Protein AF-0000000074221181 (afdb_homodimer)

Secondary structure (DSSP, 8-state):
-----------------------EEPPPPSEEEE-TT--EEEEEEEEE-PSP-EEEEEETTEEPPPP-TT-S-EEEEETTTEEEEEESS--GGG-EEEEEEEEETTEEEEEEEEEEE-/-----------------------EEPPPPSEEEE-TT--EEEEEEEEE-PSP-EEEEEETTEEPPPP-TT-S-EEEEETTTEEEEEESS--GGG-EEEEEEEEETTEEEEEEEEEEE-

Organism: Dermatophagoides pteronyssinus (NCBI:txid6956)

Nearest PDB structures (foldseek):
  4wvr-assembly2_B  TM=9.080E-01  e=1.417E-09  Drosophila melanogaster
  4x5l-assembly1_A  TM=8.975E-01  e=4.106E-08  Drosophila melanogaster
  6fwx-assembly2_B  TM=9.086E-01  e=1.868E-07  Homo sapiens
  8k53-assembly1_B  TM=8.024E-01  e=3.873E-07  Homo sapiens
  8a0y-assembly1_A  TM=8.383E-01  e=8.986E-07  Mus musculus

Solvent-accessible surface area (backbone atoms only — not comparable to full-atom values): 13641 Å² total; per-residue (Å²): 136,86,82,79,80,77,80,80,79,78,77,76,77,77,72,76,69,74,77,85,36,37,38,35,61,56,86,57,54,67,61,44,82,43,54,55,60,28,37,45,74,48,81,46,36,54,28,39,56,47,82,65,61,47,80,45,43,25,51,71,85,34,79,54,68,80,55,46,94,84,44,76,42,42,68,48,78,45,96,71,43,30,38,34,44,36,28,72,60,37,44,64,83,67,39,44,40,41,33,45,35,38,33,34,98,66,38,59,32,74,41,53,27,36,38,42,47,88,138,85,80,77,80,78,80,79,77,78,76,76,75,78,73,77,67,74,75,87,34,39,38,36,62,57,86,57,55,67,61,44,81,43,55,56,60,27,36,42,74,49,82,46,36,55,28,42,57,47,80,66,60,48,80,46,44,25,51,71,86,35,79,53,68,79,57,46,93,83,43,78,42,41,68,47,77,47,99,72,45,30,38,35,44,36,29,69,59,39,43,64,84,68,39,43,38,42,35,45,35,37,32,34,97,66,36,59,33,75,40,53,28,36,36,42,47,88

pLDDT: mean 89.78, std 16.09, range [36.47, 98.94]

InterPro domains:
  IPR003599 Immunoglobulin domain subtype [SM00409] (29-118)
  IPR007110 Immunoglobulin-like domain [PS50835] (23-118)
  IPR013783 Immunoglobulin-like fold [G3DSA:2.60.40.10] (17-117)
  IPR036179 Immunoglobulin-like domain superfamily [SSF48726] (22-117)

Radius of gyration: 25.76 Å; Cα contacts (8 Å, |Δi|>4): 490; chains: 2; bounding box: 42×126×68 Å

Sequence (236 aa):
MLFQKFVVILCVIFISFAAAKPPKLNKFLPQSIQDHGTKFALFCLVQDGQKPFIFEWRFNDQLLKPSSDQSDYRIDSFNDDQSQLTIAKLDPKHSGTYSCIARNDFGFDKQSTHLIVTMLFQKFVVILCVIFISFAAAKPPKLNKFLPQSIQDHGTKFALFCLVQDGQKPFIFEWRFNDQLLKPSSDQSDYRIDSF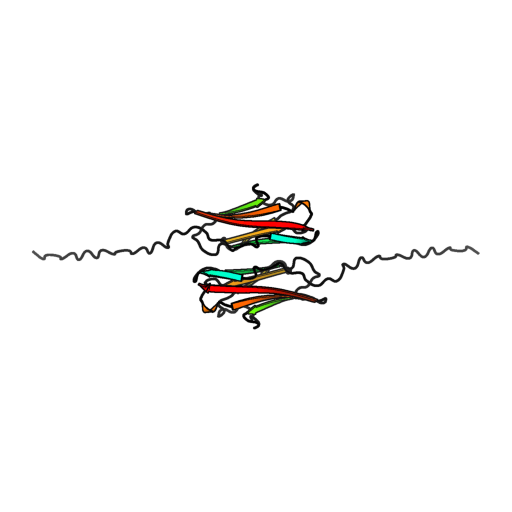NDDQSQLTIAKLDPKHSGTYSCIARNDFGFDKQSTHLIVT

Foldseek 3Di:
DDPPPPPPPPPPPPPPPPDQFWFDWDADDQEAEEEFFAKDKDKIFGPDGDDQKDKWKDWQNHTDDADDPPDQWHWDDDPNGMIMIIHHGDDQVSFGKMKMWMGDPRGIDMYIYGYGYD/DPPPPPPPPPPPPPPPPPDQFWFDWDADDQEAEEEFFAKDKDKIFGPDGDDQKDKWKDWQNHTDDADDPPDQWHWDDDPNGMIMIIHHGDDQVSFGKMKMWMGDPRGIDMYMYTYGYD

Structure (mmCIF, N/CA/C/O backbone):
data_AF-0000000074221181-model_v1
#
loop_
_entity.id
_entity.type
_entity.pdbx_description
1 polymer 'Basement membrane-specific heparan sulfate proteoglycan core protein-like'
#
loop_
_atom_site.group_PDB
_atom_site.id
_atom_site.type_symbol
_atom_site.label_atom_id
_atom_site.label_alt_id
_atom_site.label_comp_id
_atom_site.label_asym_id
_atom_site.label_entity_id
_atom_site.label_seq_id
_atom_site.pdbx_PDB_ins_code
_atom_site.Cartn_x
_atom_site.Cartn_y
_atom_site.Cartn_z
_atom_site.occupancy
_atom_site.B_iso_or_equiv
_atom_site.auth_seq_id
_atom_site.auth_comp_id
_atom_site.auth_asym_id
_atom_site.auth_atom_id
_atom_site.pdbx_PDB_model_num
ATOM 1 N N . MET A 1 1 ? 15.961 -74.312 -9.445 1 37.06 1 MET A N 1
ATOM 2 C CA . MET A 1 1 ? 16.531 -73 -9.719 1 37.06 1 MET A CA 1
ATOM 3 C C . MET A 1 1 ? 15.43 -71.938 -9.875 1 37.06 1 MET A C 1
ATOM 5 O O . MET A 1 1 ? 14.641 -72 -10.828 1 37.06 1 MET A O 1
ATOM 9 N N . LEU A 1 2 ? 14.758 -71.438 -8.734 1 44.53 2 LEU A N 1
ATOM 10 C CA . LEU A 1 2 ? 13.695 -70.438 -8.547 1 44.53 2 LEU A CA 1
ATOM 11 C C . LEU A 1 2 ? 14.125 -69.062 -9.055 1 44.53 2 LEU A C 1
ATOM 13 O O . LEU A 1 2 ? 15.117 -68.5 -8.57 1 44.53 2 LEU A O 1
ATOM 17 N N . PHE A 1 3 ? 13.828 -68.562 -10.328 1 51.72 3 PHE A N 1
ATOM 18 C CA . PHE A 1 3 ? 13.977 -67.25 -10.906 1 51.72 3 PHE A CA 1
ATOM 19 C C . PHE A 1 3 ? 13.219 -66.25 -10.078 1 51.72 3 PHE A C 1
ATOM 21 O O . PHE A 1 3 ? 11.992 -66.25 -10.016 1 51.72 3 PHE A O 1
ATOM 28 N N . GLN A 1 4 ? 13.781 -65.688 -8.977 1 51.62 4 GLN A N 1
ATOM 29 C CA . GLN A 1 4 ? 13.289 -64.5 -8.289 1 51.62 4 GLN A CA 1
ATOM 30 C C . GLN A 1 4 ? 13.141 -63.312 -9.25 1 51.62 4 GLN A C 1
ATOM 32 O O . GLN A 1 4 ? 14.125 -62.875 -9.844 1 51.62 4 GLN A O 1
ATOM 37 N N . LYS A 1 5 ? 11.984 -63.125 -9.969 1 55.66 5 LYS A N 1
ATOM 38 C CA . LYS A 1 5 ? 11.633 -61.938 -10.719 1 55.66 5 LYS A CA 1
ATOM 39 C C . LYS A 1 5 ? 11.695 -60.688 -9.836 1 55.66 5 LYS A C 1
ATOM 41 O O . LYS A 1 5 ? 10.969 -60.594 -8.852 1 55.66 5 LYS A O 1
ATOM 46 N N . PHE A 1 6 ? 12.852 -59.969 -9.688 1 60.66 6 PHE A N 1
ATOM 47 C CA . PHE A 1 6 ? 12.961 -58.656 -9.062 1 60.66 6 PHE A CA 1
ATOM 48 C C . PHE A 1 6 ? 12.133 -57.625 -9.82 1 60.66 6 PHE A C 1
ATOM 50 O O . PHE A 1 6 ? 12.391 -57.375 -11 1 60.66 6 PHE A O 1
ATOM 57 N N . VAL A 1 7 ? 10.898 -57.312 -9.531 1 55.12 7 VAL A N 1
ATOM 58 C CA . VAL A 1 7 ? 10.172 -56.156 -10.023 1 55.12 7 VAL A CA 1
ATOM 59 C C . VAL A 1 7 ? 10.828 -54.875 -9.508 1 55.12 7 VAL A C 1
ATOM 61 O O . VAL A 1 7 ? 10.844 -54.625 -8.297 1 55.12 7 VAL A O 1
ATOM 64 N N . VAL A 1 8 ? 11.852 -54.281 -10.234 1 53.44 8 VAL A N 1
ATOM 65 C CA . VAL A 1 8 ? 12.367 -52.938 -9.93 1 53.44 8 VAL A CA 1
ATOM 66 C C . VAL A 1 8 ? 11.25 -51.906 -10.062 1 53.44 8 VAL A C 1
ATOM 68 O O . VAL A 1 8 ? 10.711 -51.688 -11.148 1 53.44 8 VAL A O 1
ATOM 71 N N . ILE A 1 9 ? 10.539 -51.625 -8.984 1 55.75 9 ILE A N 1
ATOM 72 C CA . ILE A 1 9 ? 9.656 -50.469 -8.914 1 55.75 9 ILE A CA 1
ATOM 73 C C . ILE A 1 9 ? 10.477 -49.188 -9.055 1 55.75 9 ILE A C 1
ATOM 75 O O . ILE A 1 9 ? 11.273 -48.844 -8.18 1 55.75 9 ILE A O 1
ATOM 79 N N . LEU A 1 10 ? 10.719 -48.656 -10.352 1 55.25 10 LEU A N 1
ATOM 80 C CA . LEU A 1 10 ? 11.242 -47.312 -10.57 1 55.25 10 LEU A CA 1
ATOM 81 C C . LEU A 1 10 ? 10.305 -46.25 -9.961 1 55.25 10 LEU A C 1
ATOM 83 O O . LEU A 1 10 ? 9.188 -46.062 -10.438 1 55.25 10 LEU A O 1
ATOM 87 N N . CYS A 1 11 ? 10.414 -45.938 -8.695 1 56.22 11 CYS A N 1
ATOM 88 C CA . CYS A 1 11 ? 9.734 -44.781 -8.094 1 56.22 11 CYS A CA 1
ATOM 89 C C . CYS A 1 11 ? 10.086 -43.5 -8.828 1 56.22 11 CYS A C 1
ATOM 91 O O . CYS A 1 11 ? 11.188 -42.969 -8.688 1 56.22 11 CYS A O 1
ATOM 93 N N . VAL A 1 12 ? 9.453 -43.281 -9.961 1 58.09 12 VAL A N 1
ATOM 94 C CA . VAL A 1 12 ? 9.562 -41.938 -10.57 1 58.09 12 VAL A CA 1
ATOM 95 C C . VAL A 1 12 ? 9.094 -40.875 -9.578 1 58.09 12 VAL A C 1
ATOM 97 O O . VAL A 1 12 ? 7.898 -40.781 -9.305 1 58.09 12 VAL A O 1
ATOM 100 N N . ILE A 1 13 ? 9.969 -40.5 -8.594 1 55.56 13 ILE A N 1
ATOM 101 C CA . ILE A 1 13 ? 9.695 -39.281 -7.824 1 55.56 13 ILE A CA 1
ATOM 102 C C . ILE A 1 13 ? 9.438 -38.125 -8.773 1 55.56 13 ILE A C 1
ATOM 104 O O . ILE A 1 13 ? 10.359 -37.625 -9.43 1 55.56 13 ILE A O 1
ATOM 108 N N . PHE A 1 14 ? 8.242 -37.938 -9.367 1 54.75 14 PHE A N 1
ATOM 109 C CA . PHE A 1 14 ? 7.887 -36.688 -10.023 1 54.75 14 PHE A CA 1
ATOM 110 C C . PHE A 1 14 ? 8.016 -35.5 -9.062 1 54.75 14 PHE A C 1
ATOM 112 O O . PHE A 1 14 ? 7.148 -35.312 -8.203 1 54.75 14 PHE A O 1
ATOM 119 N N . ILE A 1 15 ? 9.266 -35.062 -8.68 1 54.59 15 ILE A N 1
ATOM 120 C CA . ILE A 1 15 ? 9.445 -33.812 -7.941 1 54.59 15 ILE A CA 1
ATOM 121 C C . ILE A 1 15 ? 8.797 -32.656 -8.711 1 54.59 15 ILE A C 1
ATOM 123 O O . ILE A 1 15 ? 9.164 -32.406 -9.852 1 54.59 15 ILE A O 1
ATOM 127 N N . SER A 1 16 ? 7.527 -32.406 -8.602 1 54.44 16 SER A N 1
ATOM 128 C CA . SER A 1 16 ? 6.957 -31.172 -9.148 1 54.44 16 SER A CA 1
ATOM 129 C C . SER A 1 16 ? 7.773 -29.938 -8.742 1 54.44 16 SER A C 1
ATOM 131 O O . SER A 1 16 ? 7.918 -29.656 -7.547 1 54.44 16 SER A O 1
ATOM 133 N N . PHE A 1 17 ? 8.875 -29.703 -9.414 1 56.34 17 PHE A N 1
ATOM 134 C CA . PHE A 1 17 ? 9.641 -28.484 -9.18 1 56.34 17 PHE A CA 1
ATOM 135 C C . PHE A 1 17 ? 8.75 -27.25 -9.289 1 56.34 17 PHE A C 1
ATOM 137 O O . PHE A 1 17 ? 8.016 -27.094 -10.273 1 56.34 17 PHE A O 1
ATOM 144 N N . ALA A 1 18 ? 8.156 -26.812 -8.125 1 60.41 18 ALA A N 1
ATOM 145 C CA . ALA A 1 18 ? 7.551 -25.484 -8.258 1 60.41 18 ALA A CA 1
ATOM 146 C C . ALA A 1 18 ? 8.391 -24.594 -9.156 1 60.41 18 ALA A C 1
ATOM 148 O O . ALA A 1 18 ? 9.617 -24.672 -9.156 1 60.41 18 ALA A O 1
ATOM 149 N N . ALA A 1 19 ? 7.824 -24.141 -10.211 1 69.69 19 ALA A N 1
ATOM 150 C CA . ALA A 1 19 ? 8.484 -23.328 -11.227 1 69.69 19 ALA A CA 1
ATOM 151 C C . ALA A 1 19 ? 9.195 -22.125 -10.602 1 69.69 19 ALA A C 1
ATOM 153 O O . ALA A 1 19 ? 8.625 -21.422 -9.773 1 69.69 19 ALA A O 1
ATOM 154 N N . ALA A 1 20 ? 10.547 -22.141 -10.625 1 87 20 ALA A N 1
ATOM 155 C CA . ALA A 1 20 ? 11.438 -21.016 -10.32 1 87 20 ALA A CA 1
ATOM 156 C C . ALA A 1 20 ? 10.969 -19.75 -11.016 1 87 20 ALA A C 1
ATOM 158 O O . ALA A 1 20 ? 10.969 -19.656 -12.242 1 87 20 ALA A O 1
ATOM 159 N N . LYS A 1 21 ? 10.359 -18.844 -10.305 1 95.31 21 LYS A N 1
ATOM 160 C CA . LYS A 1 21 ? 9.805 -17.641 -10.906 1 95.31 21 LYS A CA 1
ATOM 161 C C . LYS A 1 21 ? 10.383 -16.391 -10.258 1 95.31 21 LYS A C 1
ATOM 163 O O . LYS A 1 21 ? 10.508 -16.312 -9.031 1 95.31 21 LYS A O 1
ATOM 168 N N . PRO A 1 22 ? 10.812 -15.391 -11.039 1 98.19 22 PRO A N 1
ATOM 169 C CA . PRO A 1 22 ? 11.211 -14.094 -10.492 1 98.19 22 PRO A CA 1
ATOM 170 C C . PRO A 1 22 ? 10.062 -13.359 -9.812 1 98.19 22 PRO A C 1
ATOM 172 O O . PRO A 1 22 ? 8.891 -13.711 -10.016 1 98.19 22 PRO A O 1
ATOM 175 N N . PRO A 1 23 ? 10.398 -12.445 -8.969 1 98.56 23 PRO A N 1
ATOM 176 C CA . PRO A 1 23 ? 9.32 -11.688 -8.32 1 98.56 23 PRO A CA 1
ATOM 177 C C . PRO A 1 23 ? 8.531 -10.836 -9.312 1 98.56 23 PRO A C 1
ATOM 179 O O . PRO A 1 23 ? 9.094 -10.328 -10.289 1 98.56 23 PRO A O 1
ATOM 182 N N . LYS A 1 24 ? 7.254 -10.703 -9 1 98.5 24 LYS A N 1
ATOM 183 C CA . LYS A 1 24 ? 6.355 -9.734 -9.617 1 98.5 24 LYS A CA 1
ATOM 184 C C . LYS A 1 24 ? 5.766 -8.789 -8.578 1 98.5 24 LYS A C 1
ATOM 186 O O . LYS A 1 24 ? 5.051 -9.227 -7.672 1 98.5 24 LYS A O 1
ATOM 191 N N . LEU A 1 25 ? 6.059 -7.504 -8.789 1 98.75 25 LEU A N 1
ATOM 192 C CA . LEU A 1 25 ? 5.645 -6.52 -7.797 1 98.75 25 LEU A CA 1
ATOM 193 C C . LEU A 1 25 ? 4.293 -5.918 -8.156 1 98.75 25 LEU A C 1
ATOM 195 O O . LEU A 1 25 ? 3.908 -5.902 -9.328 1 98.75 25 LEU A O 1
ATOM 199 N N . ASN A 1 26 ? 3.611 -5.496 -7.078 1 98.5 26 ASN A N 1
ATOM 200 C CA . ASN A 1 26 ? 2.43 -4.676 -7.32 1 98.5 26 ASN A CA 1
ATOM 201 C C . ASN A 1 26 ? 2.783 -3.389 -8.062 1 98.5 26 ASN A C 1
ATOM 203 O O . ASN A 1 26 ? 3.896 -2.877 -7.926 1 98.5 26 ASN A O 1
ATOM 207 N N . LYS A 1 27 ? 1.807 -2.805 -8.758 1 97.88 27 LYS A N 1
ATOM 208 C CA . LYS A 1 27 ? 2.031 -1.593 -9.539 1 97.88 27 LYS A CA 1
ATOM 209 C C . LYS A 1 27 ? 1.922 -0.347 -8.664 1 97.88 27 LYS A C 1
ATOM 211 O O . LYS A 1 27 ? 1.038 -0.258 -7.809 1 97.88 27 LYS A O 1
ATOM 216 N N . PHE A 1 28 ? 2.793 0.612 -8.914 1 98.38 28 PHE A N 1
ATOM 217 C CA . PHE A 1 28 ? 2.74 1.927 -8.289 1 98.38 28 PHE A CA 1
ATOM 218 C C . PHE A 1 28 ? 1.989 2.918 -9.164 1 98.38 28 PHE A C 1
ATOM 220 O O . PHE A 1 28 ? 1.898 2.73 -10.383 1 98.38 28 PHE A O 1
ATOM 227 N N . LEU A 1 29 ? 1.433 3.92 -8.461 1 98.19 29 LEU A N 1
ATOM 228 C CA . LEU A 1 29 ? 1.054 5.094 -9.242 1 98.19 29 LEU A CA 1
ATOM 229 C C . LEU A 1 29 ? 2.271 5.711 -9.922 1 98.19 29 LEU A C 1
ATOM 231 O O . LEU A 1 29 ? 3.332 5.844 -9.305 1 98.19 29 LEU A O 1
ATOM 235 N N . PRO A 1 30 ? 2.102 6.039 -11.188 1 97.56 30 PRO A N 1
ATOM 236 C CA . PRO A 1 30 ? 3.258 6.633 -11.867 1 97.56 30 PRO A CA 1
ATOM 237 C C . PRO A 1 30 ? 3.721 7.93 -11.211 1 97.56 30 PRO A C 1
ATOM 239 O O . PRO A 1 30 ? 4.918 8.234 -11.211 1 97.56 30 PRO A O 1
ATOM 242 N N . GLN A 1 31 ? 2.729 8.688 -10.648 1 98.25 31 GLN A N 1
ATOM 243 C CA . GLN A 1 31 ? 3.018 9.961 -9.992 1 98.25 31 GLN A CA 1
ATOM 244 C C . GLN A 1 31 ? 2.096 10.18 -8.797 1 98.25 31 GLN A C 1
ATOM 246 O O . GLN A 1 31 ? 0.942 9.742 -8.805 1 98.25 31 GLN A O 1
ATOM 251 N N . SER A 1 32 ? 2.697 10.828 -7.859 1 97.62 32 SER A N 1
ATOM 252 C CA . SER A 1 32 ? 1.928 11.195 -6.676 1 97.62 32 SER A CA 1
ATOM 253 C C . SER A 1 32 ? 2.156 12.656 -6.305 1 97.62 32 SER A C 1
ATOM 255 O O . SER A 1 32 ? 3.299 13.094 -6.152 1 97.62 32 SER A O 1
ATOM 257 N N . ILE A 1 33 ? 1.077 13.43 -6.215 1 98.06 33 ILE A N 1
ATOM 258 C CA . ILE A 1 33 ? 1.136 14.812 -5.754 1 98.06 33 ILE A CA 1
ATOM 259 C C . ILE A 1 33 ? 0.595 14.906 -4.328 1 98.06 33 ILE A C 1
ATOM 261 O O . ILE A 1 33 ? -0.569 14.586 -4.078 1 98.06 33 ILE A O 1
ATOM 265 N N . GLN A 1 34 ? 1.437 15.344 -3.408 1 98.12 34 GLN A N 1
ATOM 266 C CA . GLN A 1 34 ? 1.09 15.344 -1.991 1 98.12 34 GLN A CA 1
ATOM 267 C C . GLN A 1 34 ? 1.381 16.703 -1.355 1 98.12 34 GLN A C 1
ATOM 269 O O . GLN A 1 34 ? 2.289 17.422 -1.789 1 98.12 34 GLN A O 1
ATOM 274 N N . ASP A 1 35 ? 0.65 17.016 -0.31 1 97.62 35 ASP A N 1
ATOM 275 C CA . ASP A 1 35 ? 0.83 18.297 0.384 1 97.62 35 ASP A CA 1
ATOM 276 C C . ASP A 1 35 ? 1.968 18.203 1.398 1 97.62 35 ASP A C 1
ATOM 278 O O . ASP A 1 35 ? 2.131 17.188 2.074 1 97.62 35 ASP A O 1
ATOM 282 N N . HIS A 1 36 ? 2.633 19.359 1.51 1 97.88 36 HIS A N 1
ATOM 283 C CA . HIS A 1 36 ? 3.605 19.484 2.588 1 97.88 36 HIS A CA 1
ATOM 284 C C . HIS A 1 36 ? 2.986 19.141 3.938 1 97.88 36 HIS A C 1
ATOM 286 O O . HIS A 1 36 ? 1.844 19.516 4.215 1 97.88 36 HIS A O 1
ATOM 292 N N . GLY A 1 37 ? 3.682 18.391 4.715 1 97.19 37 GLY A N 1
ATOM 293 C CA . GLY A 1 37 ? 3.252 18.141 6.078 1 97.19 37 GLY A CA 1
ATOM 294 C C . GLY A 1 37 ? 2.432 16.875 6.219 1 97.19 37 GLY A C 1
ATOM 295 O O . GLY A 1 37 ? 2.158 16.422 7.336 1 97.19 37 GLY A O 1
ATOM 296 N N . THR A 1 38 ? 2.057 16.266 5.082 1 97.38 38 THR A N 1
ATOM 297 C CA . THR A 1 38 ? 1.241 15.062 5.145 1 97.38 38 THR A CA 1
ATOM 298 C C . THR A 1 38 ? 2.121 13.82 5.238 1 97.38 38 THR A C 1
ATOM 300 O O . THR A 1 38 ? 3.312 13.875 4.926 1 97.38 38 THR A O 1
ATOM 303 N N . LYS A 1 39 ? 1.545 12.75 5.762 1 97.88 39 LYS A N 1
ATOM 304 C CA . LYS A 1 39 ? 2.219 11.453 5.805 1 97.88 39 LYS A CA 1
ATOM 305 C C . LYS A 1 39 ? 2.232 10.797 4.43 1 97.88 39 LYS A C 1
ATOM 307 O O . LYS A 1 39 ? 1.259 10.891 3.68 1 97.88 39 LYS A O 1
ATOM 312 N N . PHE A 1 40 ? 3.336 10.164 4.16 1 98.38 40 PHE A N 1
ATOM 313 C CA . PHE A 1 40 ? 3.479 9.445 2.896 1 98.38 40 PHE A CA 1
ATOM 314 C C . PHE A 1 40 ? 4.016 8.039 3.133 1 98.38 40 PHE A C 1
ATOM 316 O O . PHE A 1 40 ? 4.914 7.836 3.953 1 98.38 40 PHE A O 1
ATOM 323 N N . ALA A 1 41 ? 3.367 7.059 2.48 1 98.19 41 ALA A N 1
ATOM 324 C CA . ALA A 1 41 ? 3.877 5.691 2.531 1 98.19 41 ALA A CA 1
ATOM 325 C C . ALA A 1 41 ? 3.766 5.012 1.17 1 98.19 41 ALA A C 1
ATOM 327 O O . ALA A 1 41 ? 2.789 5.219 0.445 1 98.19 41 ALA A O 1
ATOM 328 N N . LEU A 1 42 ? 4.742 4.25 0.814 1 98.31 42 LEU A N 1
ATOM 329 C CA . LEU A 1 42 ? 4.781 3.416 -0.383 1 98.31 42 LEU A CA 1
ATOM 330 C C . LEU A 1 42 ? 4.871 1.938 -0.015 1 98.31 42 LEU A C 1
ATOM 332 O O . LEU A 1 42 ? 5.762 1.536 0.737 1 98.31 42 LEU A O 1
ATOM 336 N N . PHE A 1 43 ? 3.936 1.155 -0.551 1 98.12 43 PHE A N 1
ATOM 337 C CA . PHE A 1 43 ? 3.811 -0.254 -0.201 1 98.12 43 PHE A CA 1
ATOM 338 C C . PHE A 1 43 ? 4.277 -1.141 -1.35 1 98.12 43 PHE A C 1
ATOM 340 O O . PHE A 1 43 ? 3.756 -1.047 -2.463 1 98.12 43 PHE A O 1
ATOM 347 N N . CYS A 1 44 ? 5.219 -1.91 -1.069 1 98.81 44 CYS A N 1
ATOM 348 C CA . CYS A 1 44 ? 5.793 -2.812 -2.061 1 98.81 44 CYS A CA 1
ATOM 349 C C . CYS A 1 44 ? 5.508 -4.266 -1.702 1 98.81 44 CYS A C 1
ATOM 351 O O . CYS A 1 44 ? 5.949 -4.754 -0.66 1 98.81 44 CYS A O 1
ATOM 353 N N . LEU A 1 45 ? 4.754 -4.961 -2.551 1 98.75 45 LEU A N 1
ATOM 354 C CA . LEU A 1 45 ? 4.316 -6.336 -2.34 1 98.75 45 LEU A CA 1
ATOM 355 C C . LEU A 1 45 ? 4.75 -7.227 -3.498 1 98.75 45 LEU A C 1
ATOM 357 O O . LEU A 1 45 ? 4.559 -6.875 -4.664 1 98.75 45 LEU A O 1
ATOM 361 N N . VAL A 1 46 ? 5.34 -8.328 -3.146 1 98.69 46 VAL A N 1
ATOM 362 C CA . VAL A 1 46 ? 5.543 -9.352 -4.168 1 98.69 46 VAL A CA 1
ATOM 363 C C . VAL A 1 46 ? 4.254 -10.141 -4.375 1 98.69 46 VAL A C 1
ATOM 365 O O . VAL A 1 46 ? 3.816 -10.875 -3.488 1 98.69 46 VAL A O 1
ATOM 368 N N . GLN A 1 47 ? 3.664 -10.023 -5.555 1 98.31 47 GLN A N 1
ATOM 369 C CA . GLN A 1 47 ? 2.383 -10.648 -5.863 1 98.31 47 GLN A CA 1
ATOM 370 C C . GLN A 1 47 ? 2.57 -12.094 -6.312 1 98.31 47 GLN A C 1
ATOM 372 O O . GLN A 1 47 ? 1.674 -12.93 -6.145 1 98.31 47 GLN A O 1
ATOM 377 N N . ASP A 1 48 ? 3.688 -12.336 -6.953 1 97.25 48 ASP A N 1
ATOM 378 C CA . ASP A 1 48 ? 4.059 -13.664 -7.449 1 97.25 48 ASP A CA 1
ATOM 379 C C . ASP A 1 48 ? 5.574 -13.828 -7.48 1 97.25 48 ASP A C 1
ATOM 381 O O . ASP A 1 48 ? 6.312 -12.852 -7.629 1 97.25 48 ASP A O 1
ATOM 385 N N . GLY A 1 49 ? 6.039 -15.078 -7.215 1 97.06 49 GLY A N 1
ATOM 386 C CA . GLY A 1 49 ? 7.465 -15.367 -7.242 1 97.06 49 GLY A CA 1
ATOM 387 C C . GLY A 1 49 ? 7.895 -16.344 -6.164 1 97.06 49 GLY A C 1
ATOM 388 O O . GLY A 1 49 ? 7.137 -16.625 -5.23 1 97.06 49 GLY A O 1
ATOM 389 N N . GLN A 1 50 ? 9.133 -16.797 -6.301 1 96.44 50 GLN A N 1
ATOM 390 C CA . GLN A 1 50 ? 9.641 -17.797 -5.363 1 96.44 50 GLN A CA 1
ATOM 391 C C . GLN A 1 50 ? 10.469 -17.156 -4.262 1 96.44 50 GLN A C 1
ATOM 393 O O . GLN A 1 50 ? 11.367 -16.359 -4.543 1 96.44 50 GLN A O 1
ATOM 398 N N . LYS A 1 51 ? 10.242 -17.516 -3.119 1 95 51 LYS A N 1
ATOM 399 C CA . LYS A 1 51 ? 11.023 -17.031 -1.983 1 95 51 LYS A CA 1
ATOM 400 C C . LYS A 1 51 ? 12.414 -17.656 -1.969 1 95 51 LYS A C 1
ATOM 402 O O . LYS A 1 51 ? 12.617 -18.75 -2.521 1 95 51 LYS A O 1
ATOM 407 N N . PRO A 1 52 ? 13.328 -16.953 -1.37 1 97.44 52 PRO A N 1
ATOM 408 C CA . PRO A 1 52 ? 13.273 -15.711 -0.588 1 97.44 52 PRO A CA 1
ATOM 409 C C . PRO A 1 52 ? 13.406 -14.461 -1.454 1 97.44 52 PRO A C 1
ATOM 411 O O . PRO A 1 52 ? 13.93 -14.531 -2.568 1 97.44 52 PRO A O 1
ATOM 414 N N . PHE A 1 53 ? 12.875 -13.312 -0.894 1 98.38 53 PHE A N 1
ATOM 415 C CA . PHE A 1 53 ? 12.977 -1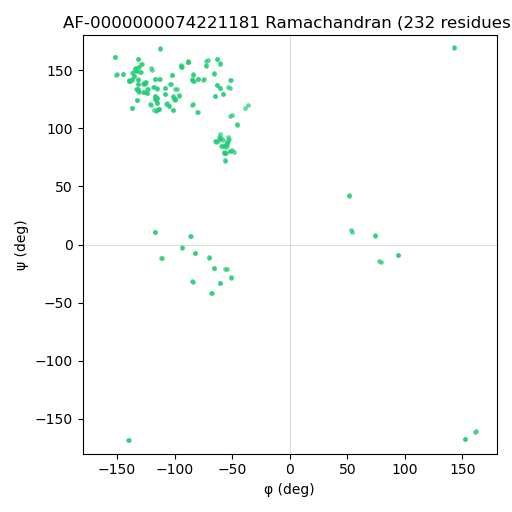2.023 -1.571 1 98.38 53 PHE A CA 1
ATOM 416 C C . PHE A 1 53 ? 13.891 -11.078 -0.803 1 98.38 53 PHE A C 1
ATOM 418 O O . PHE A 1 53 ? 13.891 -11.07 0.43 1 98.38 53 PHE A O 1
ATOM 425 N N . ILE A 1 54 ? 14.641 -10.305 -1.516 1 97.88 54 ILE A N 1
ATOM 426 C CA . ILE A 1 54 ? 15.422 -9.211 -0.959 1 97.88 54 ILE A CA 1
ATOM 427 C C . ILE A 1 54 ? 14.914 -7.875 -1.502 1 97.88 54 ILE A C 1
ATOM 429 O O . ILE A 1 54 ? 14.844 -7.68 -2.717 1 97.88 54 ILE A O 1
ATOM 433 N N . PHE A 1 55 ? 14.609 -6.996 -0.601 1 98.44 55 PHE A N 1
ATOM 434 C CA . PHE A 1 55 ? 14.055 -5.703 -1 1 98.44 55 PHE A CA 1
ATOM 435 C C . PHE A 1 55 ? 15.125 -4.617 -0.931 1 98.44 55 PHE A C 1
ATOM 437 O O . PHE A 1 55 ? 15.969 -4.625 -0.032 1 98.44 55 PHE A O 1
ATOM 444 N N . GLU A 1 56 ? 14.945 -3.709 -1.902 1 97.69 56 GLU A N 1
ATOM 445 C CA . GLU A 1 56 ? 15.734 -2.484 -1.931 1 97.69 56 GLU A CA 1
ATOM 446 C C . GLU A 1 56 ? 14.867 -1.272 -2.258 1 97.69 56 GLU A C 1
ATOM 448 O O . GLU A 1 56 ? 13.992 -1.345 -3.121 1 97.69 56 GLU A O 1
ATOM 453 N N . TRP A 1 57 ? 15.211 -0.179 -1.57 1 98.44 57 TRP A N 1
ATOM 454 C CA . TRP A 1 57 ? 14.562 1.089 -1.89 1 98.44 57 TRP A CA 1
ATOM 455 C C . TRP A 1 57 ? 15.578 2.104 -2.408 1 98.44 57 TRP A C 1
ATOM 457 O O . TRP A 1 57 ? 16.703 2.189 -1.894 1 98.44 57 TRP A O 1
ATOM 467 N N . ARG A 1 58 ? 15.125 2.865 -3.379 1 98.44 58 ARG A N 1
ATOM 468 C CA . ARG A 1 58 ? 15.984 3.9 -3.941 1 98.44 58 ARG A CA 1
ATOM 469 C C . ARG A 1 58 ? 15.242 5.23 -4.043 1 98.44 58 ARG A C 1
ATOM 471 O O . ARG A 1 58 ? 14.047 5.262 -4.312 1 98.44 58 ARG A O 1
ATOM 478 N N . PHE A 1 59 ? 16 6.27 -3.764 1 98.44 59 PHE A N 1
ATOM 479 C CA . PHE A 1 59 ? 15.57 7.648 -3.977 1 98.44 59 PHE A CA 1
ATOM 480 C C . PHE A 1 59 ? 16.469 8.344 -4.996 1 98.44 59 PHE A C 1
ATOM 482 O O . PHE A 1 59 ? 17.656 8.531 -4.758 1 98.44 59 PHE A O 1
ATOM 489 N N . ASN A 1 60 ? 15.789 8.711 -6.184 1 98.31 60 ASN A N 1
ATOM 490 C CA . ASN A 1 60 ? 16.547 9.281 -7.285 1 98.31 60 ASN A CA 1
ATOM 491 C C . ASN A 1 60 ? 17.75 8.414 -7.645 1 98.31 60 ASN A C 1
ATOM 493 O O . ASN A 1 60 ? 18.875 8.914 -7.754 1 98.31 60 ASN A O 1
ATOM 497 N N . ASP A 1 61 ? 17.484 7.121 -7.652 1 98 61 ASP A N 1
ATOM 498 C CA . ASP A 1 61 ? 18.422 6.102 -8.125 1 98 61 ASP A CA 1
ATOM 499 C C . ASP A 1 61 ? 19.547 5.875 -7.125 1 98 61 ASP A C 1
ATOM 501 O O . ASP A 1 61 ? 20.516 5.164 -7.414 1 98 61 ASP A O 1
ATOM 505 N N . GLN A 1 62 ? 19.406 6.473 -6.008 1 97.31 62 GLN A N 1
ATOM 506 C CA . GLN A 1 62 ? 20.359 6.215 -4.93 1 97.31 62 GLN A CA 1
ATOM 507 C C . GLN A 1 62 ? 19.766 5.293 -3.875 1 97.31 62 GLN A C 1
ATOM 509 O O . GLN A 1 62 ? 18.625 5.488 -3.451 1 97.31 62 GLN A O 1
ATOM 514 N N . LEU A 1 63 ? 20.562 4.363 -3.408 1 97.31 63 LEU A N 1
ATOM 515 C CA . LEU A 1 63 ? 20.109 3.385 -2.422 1 97.31 63 LEU A CA 1
ATOM 516 C C . LEU A 1 63 ? 19.766 4.062 -1.101 1 97.31 63 LEU A C 1
ATOM 518 O O . LEU A 1 63 ? 20.531 4.895 -0.608 1 97.31 63 LEU A O 1
ATOM 522 N N . LEU A 1 64 ? 18.547 3.74 -0.672 1 96.5 64 LEU A N 1
ATOM 523 C CA . LEU A 1 64 ? 18.203 4.164 0.681 1 96.5 64 LEU A CA 1
ATOM 524 C C . LEU A 1 64 ? 18.719 3.16 1.71 1 96.5 64 LEU A C 1
ATOM 526 O O . LEU A 1 64 ? 18.359 1.979 1.654 1 96.5 64 LEU A O 1
ATOM 530 N N . LYS A 1 65 ? 19.484 3.555 2.545 1 90.44 65 LYS A N 1
ATOM 531 C CA . LYS A 1 65 ? 20.016 2.695 3.602 1 90.44 65 LYS A CA 1
ATOM 532 C C . LYS A 1 65 ? 18.953 2.385 4.645 1 90.44 65 LYS A C 1
ATOM 534 O O . LYS A 1 65 ? 17.938 3.084 4.727 1 90.44 65 LYS A O 1
ATOM 539 N N . PRO A 1 66 ? 19.172 1.329 5.34 1 85.06 66 PRO A N 1
ATOM 540 C CA . PRO A 1 66 ? 18.234 1.076 6.43 1 85.06 66 PRO A CA 1
ATOM 541 C C . PRO A 1 66 ? 18.047 2.287 7.34 1 85.06 66 PRO A C 1
ATOM 543 O O . PRO A 1 66 ? 19 3.033 7.586 1 85.06 66 PRO A O 1
ATOM 546 N N . SER A 1 67 ? 16.875 2.432 7.727 1 82.5 67 SER A N 1
ATOM 547 C CA . SER A 1 67 ? 16.531 3.623 8.492 1 82.5 67 SER A CA 1
ATOM 548 C C . SER A 1 67 ? 17.375 3.738 9.758 1 82.5 67 SER A C 1
ATOM 550 O O . SER A 1 67 ? 17.688 2.729 10.391 1 82.5 67 SER A O 1
ATOM 552 N N . SER A 1 68 ? 17.906 4.891 9.875 1 80.06 68 SER A N 1
ATOM 553 C CA . SER A 1 68 ? 18.547 5.266 11.133 1 80.06 68 SER A CA 1
ATOM 554 C C . SER A 1 68 ? 17.781 6.379 11.836 1 80.06 68 SER A C 1
ATOM 556 O O . SER A 1 68 ? 16.797 6.883 11.305 1 80.06 68 SER A O 1
ATOM 558 N N . ASP A 1 69 ? 18.109 6.629 12.977 1 78.81 69 ASP A N 1
ATOM 559 C CA . ASP A 1 69 ? 17.438 7.684 13.734 1 78.81 69 ASP A CA 1
ATOM 560 C C . ASP A 1 69 ? 17.516 9.016 13 1 78.81 69 ASP A C 1
ATOM 562 O O . ASP A 1 69 ? 16.656 9.891 13.195 1 78.81 69 ASP A O 1
ATOM 566 N N . GLN A 1 70 ? 18.422 9.07 12.172 1 77.38 70 GLN A N 1
ATOM 567 C CA . GLN A 1 70 ? 18.641 10.344 11.492 1 77.38 70 GLN A CA 1
ATOM 568 C C . GLN A 1 70 ? 17.875 10.406 10.172 1 77.38 70 GLN A C 1
ATOM 570 O O . GLN A 1 70 ? 17.766 11.469 9.555 1 77.38 70 GLN A O 1
ATOM 575 N N . SER A 1 71 ? 17.266 9.328 9.922 1 87.19 71 SER A N 1
ATOM 576 C CA . SER A 1 71 ? 16.578 9.281 8.625 1 87.19 71 SER A CA 1
ATOM 577 C C . SER A 1 71 ? 15.195 9.906 8.711 1 87.19 71 SER A C 1
ATOM 579 O O . SER A 1 71 ? 14.523 9.812 9.742 1 87.19 71 SER A O 1
ATOM 581 N N . ASP A 1 72 ? 14.844 10.602 7.695 1 92.44 72 ASP A N 1
ATOM 582 C CA . ASP A 1 72 ? 13.5 11.156 7.625 1 92.44 72 ASP A CA 1
ATOM 583 C C . ASP A 1 72 ? 12.516 10.148 7.039 1 92.44 72 ASP A C 1
ATOM 585 O O . ASP A 1 72 ? 11.375 10.5 6.715 1 92.44 72 ASP A O 1
ATOM 589 N N . TYR A 1 73 ? 12.984 8.992 6.852 1 96.88 73 TYR A N 1
ATOM 590 C CA . TYR A 1 73 ? 12.141 7.898 6.375 1 96.88 73 TYR A CA 1
ATOM 591 C C . TYR A 1 73 ? 12.336 6.652 7.23 1 96.88 73 TYR A C 1
ATOM 593 O O . TYR A 1 73 ? 13.289 6.559 8 1 96.88 73 TYR A O 1
ATOM 601 N N . ARG A 1 74 ? 11.359 5.773 7.164 1 96 74 ARG A N 1
ATOM 602 C CA . ARG A 1 74 ? 11.414 4.457 7.789 1 96 74 ARG A CA 1
ATOM 603 C C . ARG A 1 74 ? 11.102 3.355 6.781 1 96 74 ARG A C 1
ATOM 605 O O . ARG A 1 74 ? 10.195 3.502 5.957 1 96 74 ARG A O 1
ATOM 612 N N . ILE A 1 75 ? 11.844 2.289 6.863 1 96.88 75 ILE A N 1
ATOM 613 C CA . ILE A 1 75 ? 11.594 1.113 6.035 1 96.88 75 ILE A CA 1
ATOM 614 C C . ILE A 1 75 ? 11.219 -0.07 6.926 1 96.88 75 ILE A C 1
ATOM 616 O O . ILE A 1 75 ? 11.961 -0.423 7.844 1 96.88 75 ILE A O 1
ATOM 620 N N . ASP A 1 76 ? 10.078 -0.643 6.633 1 95 76 ASP A N 1
ATOM 621 C CA . ASP A 1 76 ? 9.594 -1.811 7.363 1 95 76 ASP A CA 1
ATOM 622 C C . ASP A 1 76 ? 9.391 -2.998 6.426 1 95 76 ASP A C 1
ATOM 624 O O . ASP A 1 76 ? 9.148 -2.816 5.23 1 95 76 ASP A O 1
ATOM 628 N N . SER A 1 77 ? 9.539 -4.207 7 1 94.12 77 SER A N 1
ATOM 629 C CA . SER A 1 77 ? 9.242 -5.441 6.281 1 94.12 77 SER A CA 1
ATOM 630 C C . SER A 1 77 ? 8.133 -6.23 6.969 1 94.12 77 SER A C 1
ATOM 632 O O . SER A 1 77 ? 8.094 -6.312 8.195 1 94.12 77 SER A O 1
ATOM 634 N N . PHE A 1 78 ? 7.203 -6.715 6.055 1 91.81 78 PHE A N 1
ATOM 635 C CA . PHE A 1 78 ? 6.094 -7.512 6.57 1 91.81 78 PHE A CA 1
ATOM 636 C C . PHE A 1 78 ? 6.008 -8.852 5.848 1 91.81 78 PHE A C 1
ATOM 638 O O . PHE A 1 78 ? 6.059 -8.898 4.617 1 91.81 78 PHE A O 1
ATOM 645 N N . ASN A 1 79 ? 5.73 -10.094 6.492 1 90.25 79 ASN A N 1
ATOM 646 C CA . ASN A 1 79 ? 5.43 -11.422 5.973 1 90.25 79 ASN A CA 1
ATOM 647 C C . ASN A 1 79 ? 6.488 -11.891 4.98 1 90.25 79 ASN A C 1
ATOM 649 O O . ASN A 1 79 ? 6.238 -12.789 4.172 1 90.25 79 ASN A O 1
ATOM 653 N N . ASP A 1 80 ? 7.688 -11.258 4.812 1 95.12 80 ASP A N 1
ATOM 654 C CA . ASP A 1 80 ? 8.789 -11.625 3.928 1 95.12 80 ASP A CA 1
ATOM 655 C C . ASP A 1 80 ? 8.492 -11.227 2.484 1 95.12 80 ASP A C 1
ATOM 657 O O . ASP A 1 80 ? 9.344 -11.391 1.604 1 95.12 80 ASP A O 1
ATOM 661 N N . ASP A 1 81 ? 7.242 -10.891 2.139 1 98.12 81 ASP A N 1
ATOM 662 C CA . ASP A 1 81 ? 6.926 -10.562 0.75 1 98.12 81 ASP A CA 1
ATOM 663 C C . ASP A 1 81 ? 6.457 -9.117 0.615 1 98.12 81 ASP A C 1
ATOM 665 O O . ASP A 1 81 ? 5.859 -8.742 -0.398 1 98.12 81 ASP A O 1
ATOM 669 N N . GLN A 1 82 ? 6.617 -8.344 1.684 1 98.25 82 GLN A N 1
ATOM 670 C CA . GLN A 1 82 ? 6.164 -6.957 1.639 1 98.25 82 GLN A CA 1
ATOM 671 C C . GLN A 1 82 ? 7.168 -6.027 2.322 1 98.25 82 GLN A C 1
ATOM 673 O O . GLN A 1 82 ? 7.754 -6.387 3.346 1 98.25 82 GLN A O 1
ATOM 678 N N . SER A 1 83 ? 7.41 -4.887 1.809 1 98.19 83 SER A N 1
ATOM 679 C CA . SER A 1 83 ? 8.211 -3.814 2.389 1 98.19 83 SER A CA 1
ATOM 680 C C . SER A 1 83 ? 7.523 -2.463 2.236 1 98.19 83 SER A C 1
ATOM 682 O O . SER A 1 83 ? 6.812 -2.23 1.257 1 98.19 83 SER A O 1
ATOM 684 N N . GLN A 1 84 ? 7.695 -1.627 3.23 1 97.75 84 GLN A N 1
ATOM 685 C CA . GLN A 1 84 ? 7.039 -0.324 3.207 1 97.75 84 GLN A CA 1
ATOM 686 C C . GLN A 1 84 ? 8.023 0.796 3.521 1 97.75 84 GLN A C 1
ATOM 688 O O . GLN A 1 84 ? 8.844 0.668 4.434 1 97.75 84 GLN A O 1
ATOM 693 N N . LEU A 1 85 ? 8.039 1.855 2.711 1 98 85 LEU A N 1
ATOM 694 C CA . LEU A 1 85 ? 8.75 3.1 2.982 1 98 85 LEU A CA 1
ATOM 695 C C . LEU A 1 85 ? 7.793 4.176 3.486 1 98 85 LEU A C 1
ATOM 697 O O . LEU A 1 85 ? 6.777 4.457 2.848 1 98 85 LEU A O 1
ATOM 701 N N . THR A 1 86 ? 8.133 4.77 4.652 1 97.81 86 THR A N 1
ATOM 702 C CA . THR A 1 86 ? 7.246 5.762 5.25 1 97.81 86 THR A CA 1
ATOM 703 C C . THR A 1 86 ? 7.996 7.059 5.531 1 97.81 86 THR A C 1
ATOM 705 O O . THR A 1 86 ? 9.109 7.035 6.055 1 97.81 86 THR A O 1
ATOM 708 N N . ILE A 1 87 ? 7.41 8.148 5.121 1 97.81 87 ILE A N 1
ATOM 709 C CA . ILE A 1 87 ? 7.816 9.484 5.523 1 97.81 87 ILE A CA 1
ATOM 710 C C . ILE A 1 87 ? 6.699 10.141 6.336 1 97.81 87 ILE A C 1
ATOM 712 O O . ILE A 1 87 ? 5.613 10.398 5.812 1 97.81 87 ILE A O 1
ATOM 716 N N . ALA A 1 88 ? 6.914 10.43 7.555 1 96.12 88 ALA A N 1
ATOM 717 C CA . ALA A 1 88 ? 5.883 10.875 8.492 1 96.12 88 ALA A CA 1
ATOM 718 C C . ALA A 1 88 ? 5.359 12.258 8.117 1 96.12 88 ALA A C 1
ATOM 720 O O . ALA A 1 88 ? 4.156 12.516 8.203 1 96.12 88 ALA A O 1
ATOM 721 N N . LYS A 1 89 ? 6.254 13.141 7.734 1 97.44 89 LYS A N 1
ATOM 722 C CA . LYS A 1 89 ? 5.934 14.516 7.371 1 97.44 89 LYS A CA 1
ATOM 723 C C . LYS A 1 89 ? 6.688 14.945 6.117 1 97.44 89 LYS A C 1
ATOM 725 O O . LYS A 1 89 ? 7.914 15.078 6.137 1 97.44 89 LYS A O 1
ATOM 730 N N . LEU A 1 90 ? 5.918 15.258 5.098 1 98.25 90 LEU A N 1
ATOM 731 C CA . LEU A 1 90 ? 6.535 15.555 3.811 1 98.25 90 LEU A CA 1
ATOM 732 C C . LEU A 1 90 ? 7.07 16.984 3.783 1 98.25 90 LEU A C 1
ATOM 734 O O . LEU A 1 90 ? 6.445 17.891 4.328 1 98.25 90 LEU A O 1
ATOM 738 N N . ASP A 1 91 ? 8.219 17.141 3.133 1 98 91 ASP A N 1
ATOM 739 C CA . ASP A 1 91 ? 8.859 18.422 2.797 1 98 91 ASP A CA 1
ATOM 740 C C . ASP A 1 91 ? 9.203 18.484 1.312 1 98 91 ASP A C 1
ATOM 742 O O . ASP A 1 91 ? 9.328 17.438 0.652 1 98 91 ASP A O 1
ATOM 746 N N . PRO A 1 92 ? 9.297 19.672 0.788 1 98.12 92 PRO A N 1
ATOM 747 C CA . PRO A 1 92 ? 9.672 19.781 -0.623 1 98.12 92 PRO A CA 1
ATOM 748 C C . PRO A 1 92 ? 10.922 18.984 -0.965 1 98.12 92 PRO A C 1
ATOM 750 O O . PRO A 1 92 ? 11.055 18.484 -2.086 1 98.12 92 PRO A O 1
ATOM 753 N N . LYS A 1 93 ? 11.781 18.797 -0.051 1 97.69 93 LYS A N 1
ATOM 754 C CA . LYS A 1 93 ? 13.016 18.047 -0.281 1 97.69 93 LYS A CA 1
ATOM 755 C C . LYS A 1 93 ? 12.719 16.578 -0.582 1 97.69 93 LYS A C 1
ATOM 757 O O . LYS A 1 93 ? 13.586 15.844 -1.073 1 97.69 93 LYS A O 1
ATOM 762 N N . HIS A 1 94 ? 11.57 16.141 -0.215 1 98.19 94 HIS A N 1
ATOM 763 C CA . HIS A 1 94 ? 11.203 14.742 -0.423 1 98.19 94 HIS A CA 1
ATOM 764 C C . HIS A 1 94 ? 10.711 14.508 -1.847 1 98.19 94 HIS A C 1
ATOM 766 O O . HIS A 1 94 ? 10.477 13.367 -2.246 1 98.19 94 HIS A O 1
ATOM 772 N N . SER A 1 95 ? 10.531 15.531 -2.637 1 98.75 95 SER A N 1
ATOM 773 C CA . SER A 1 95 ? 10.141 15.367 -4.031 1 98.75 95 SER A CA 1
ATOM 774 C C . SER A 1 95 ? 11.211 14.625 -4.824 1 98.75 95 SER A C 1
ATOM 776 O O . SER A 1 95 ? 12.406 14.867 -4.641 1 98.75 95 SER A O 1
ATOM 778 N N . GLY A 1 96 ? 10.797 13.727 -5.633 1 98.75 96 GLY A N 1
ATOM 779 C CA . GLY A 1 96 ? 11.703 12.93 -6.438 1 98.75 96 GLY A CA 1
ATOM 780 C C . GLY A 1 96 ? 11.156 11.562 -6.785 1 98.75 96 GLY A C 1
ATOM 781 O O . GLY A 1 96 ? 9.961 11.312 -6.633 1 98.75 96 GLY A O 1
ATOM 782 N N . THR A 1 97 ? 11.977 10.695 -7.285 1 98.88 97 THR A N 1
ATOM 783 C CA . THR A 1 97 ? 11.57 9.359 -7.727 1 98.88 97 THR A CA 1
ATOM 784 C C . THR A 1 97 ? 11.906 8.312 -6.668 1 98.88 97 THR A C 1
ATOM 786 O O . THR A 1 97 ? 13.055 8.203 -6.238 1 98.88 97 THR A O 1
ATOM 789 N N . TYR A 1 98 ? 10.945 7.566 -6.254 1 98.81 98 TYR A N 1
ATOM 790 C CA . TYR A 1 98 ? 11.117 6.445 -5.336 1 98.81 98 TYR A CA 1
ATOM 791 C C . TYR A 1 98 ? 10.938 5.117 -6.055 1 98.81 98 TYR A C 1
ATOM 793 O O . TYR A 1 98 ? 9.984 4.941 -6.816 1 98.81 98 TYR A O 1
ATOM 801 N N . SER A 1 99 ? 11.836 4.172 -5.793 1 98.88 99 SER A N 1
ATOM 802 C CA . SER A 1 99 ? 11.766 2.857 -6.426 1 98.88 99 SER A CA 1
ATOM 803 C C . SER A 1 99 ? 11.906 1.74 -5.398 1 98.88 99 SER A C 1
ATOM 805 O O . SER A 1 99 ? 12.703 1.846 -4.465 1 98.88 99 SER A O 1
ATOM 807 N N . CYS A 1 100 ? 11.125 0.742 -5.543 1 98.94 100 CYS A N 1
ATOM 808 C CA . CYS A 1 100 ? 11.297 -0.516 -4.824 1 98.94 100 CYS A CA 1
ATOM 809 C C . CYS A 1 100 ? 11.773 -1.619 -5.762 1 98.94 100 CYS A C 1
ATOM 811 O O . CYS A 1 100 ? 11.227 -1.793 -6.852 1 98.94 100 CYS A O 1
ATOM 813 N N . ILE A 1 101 ? 12.789 -2.301 -5.41 1 98.88 101 ILE A N 1
ATOM 814 C CA . ILE A 1 101 ? 13.312 -3.447 -6.145 1 98.88 101 ILE A CA 1
ATOM 815 C C . ILE A 1 101 ? 13.219 -4.699 -5.273 1 98.88 101 ILE A C 1
ATOM 817 O O . ILE A 1 101 ? 13.641 -4.691 -4.113 1 98.88 101 ILE A O 1
ATOM 821 N N . ALA A 1 102 ? 12.641 -5.754 -5.777 1 98.81 102 ALA A N 1
ATOM 822 C CA . ALA A 1 102 ? 12.648 -7.07 -5.145 1 98.81 102 ALA A CA 1
ATOM 823 C C . ALA A 1 102 ? 13.414 -8.086 -5.992 1 98.81 102 ALA A C 1
ATOM 825 O O . ALA A 1 102 ? 13.195 -8.18 -7.199 1 98.81 102 ALA A O 1
ATOM 826 N N . ARG A 1 103 ? 14.266 -8.852 -5.336 1 98.62 103 ARG A N 1
ATOM 827 C CA . ARG A 1 103 ? 15.117 -9.805 -6.043 1 98.62 103 ARG A CA 1
ATOM 828 C C . ARG A 1 103 ? 15.023 -11.188 -5.418 1 98.62 103 ARG A C 1
ATOM 830 O O . ARG A 1 103 ? 14.781 -11.32 -4.215 1 98.62 103 ARG A O 1
ATOM 837 N N . ASN A 1 104 ? 15.172 -12.164 -6.25 1 97.88 104 ASN A N 1
ATOM 838 C CA . ASN A 1 104 ? 15.461 -13.523 -5.82 1 97.88 104 ASN A CA 1
ATOM 839 C C . ASN A 1 104 ? 16.484 -14.203 -6.738 1 97.88 104 ASN A C 1
ATOM 841 O O . ASN A 1 104 ? 17.125 -13.531 -7.551 1 97.88 104 ASN A O 1
ATOM 845 N N . ASP A 1 105 ? 16.688 -15.484 -6.637 1 97.19 105 ASP A N 1
ATOM 846 C CA . ASP A 1 105 ? 17.734 -16.188 -7.387 1 97.19 105 ASP A CA 1
ATOM 847 C C . ASP A 1 105 ? 17.391 -16.25 -8.875 1 97.19 105 ASP A C 1
ATOM 849 O O . ASP A 1 105 ? 18.234 -16.594 -9.695 1 97.19 105 ASP A O 1
ATOM 853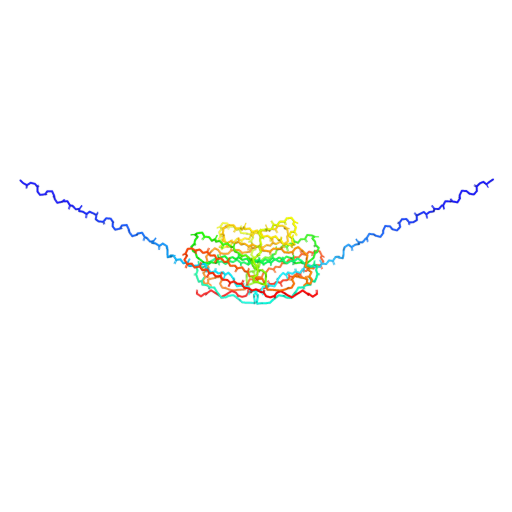 N N . PHE A 1 106 ? 16.203 -15.906 -9.133 1 97.25 106 PHE A N 1
ATOM 854 C CA . PHE A 1 106 ? 15.734 -16.156 -10.492 1 97.25 106 PHE A CA 1
ATOM 855 C C . PHE A 1 106 ? 15.539 -14.852 -11.25 1 97.25 106 PHE A C 1
ATOM 857 O O . PHE A 1 106 ? 15.305 -14.859 -12.461 1 97.25 106 PHE A O 1
ATOM 864 N N . GLY A 1 107 ? 15.578 -13.703 -10.586 1 98.19 107 GLY A N 1
ATOM 865 C CA . GLY A 1 107 ? 15.43 -12.422 -11.25 1 98.19 107 GLY A CA 1
ATOM 866 C C . GLY A 1 107 ? 15.047 -11.297 -10.297 1 98.19 107 GLY A C 1
ATOM 867 O O . GLY A 1 107 ? 15.445 -11.305 -9.133 1 98.19 107 GLY A O 1
ATOM 868 N N . PHE A 1 108 ? 14.508 -10.188 -10.891 1 98.56 108 PHE A N 1
ATOM 869 C CA . PHE A 1 108 ? 14.078 -9.055 -10.07 1 98.56 108 PHE A CA 1
ATOM 870 C C . PHE A 1 108 ? 12.945 -8.297 -10.75 1 98.56 108 PHE A C 1
ATOM 872 O O . PHE A 1 108 ? 12.664 -8.516 -11.93 1 98.56 108 PHE A O 1
ATOM 879 N N . ASP A 1 109 ? 12.234 -7.547 -10.062 1 98.81 109 ASP A N 1
ATOM 880 C CA . ASP A 1 109 ? 11.25 -6.59 -10.547 1 98.81 109 ASP A CA 1
ATOM 881 C C . ASP A 1 109 ? 11.414 -5.234 -9.859 1 98.81 109 ASP A C 1
ATOM 883 O O . ASP A 1 109 ? 11.914 -5.156 -8.742 1 98.81 109 ASP A O 1
ATOM 887 N N . LYS A 1 110 ? 11.086 -4.184 -10.555 1 98.88 110 LYS A N 1
ATOM 888 C CA . LYS A 1 110 ? 11.219 -2.82 -10.055 1 98.88 110 LYS A CA 1
ATOM 889 C C . LYS A 1 110 ? 9.953 -2.01 -10.328 1 98.88 110 LYS A C 1
ATOM 891 O O . LYS A 1 110 ? 9.375 -2.092 -11.414 1 98.88 110 LYS A O 1
ATOM 896 N N . GLN A 1 111 ? 9.469 -1.31 -9.398 1 98.81 111 GLN A N 1
ATOM 897 C CA . GLN A 1 111 ? 8.383 -0.347 -9.539 1 98.81 111 GLN A CA 1
ATOM 898 C C . GLN A 1 111 ? 8.797 1.028 -9.023 1 98.81 111 GLN A C 1
ATOM 900 O O . GLN A 1 111 ? 9.477 1.136 -7.996 1 98.81 111 GLN A O 1
ATOM 905 N N . SER A 1 112 ? 8.383 2.123 -9.742 1 98.88 112 SER A N 1
ATOM 906 C CA . SER A 1 112 ? 8.781 3.477 -9.375 1 98.88 112 SER A CA 1
ATOM 907 C C . SER A 1 112 ? 7.594 4.434 -9.398 1 98.88 112 SER A C 1
ATOM 909 O O . SER A 1 112 ? 6.613 4.195 -10.109 1 98.88 112 SER A O 1
ATOM 911 N N . THR A 1 113 ? 7.66 5.43 -8.617 1 98.81 113 THR A N 1
ATOM 912 C CA . THR A 1 113 ? 6.711 6.539 -8.633 1 98.81 113 THR A CA 1
ATOM 913 C C . THR A 1 113 ? 7.434 7.875 -8.5 1 98.81 113 THR A C 1
ATOM 915 O O . THR A 1 113 ? 8.484 7.953 -7.855 1 98.81 113 THR A O 1
ATOM 918 N N . HIS A 1 114 ? 6.879 8.883 -9.117 1 98.88 114 HIS A N 1
ATOM 919 C CA . HIS A 1 114 ? 7.387 10.242 -8.977 1 98.88 114 HIS A CA 1
ATOM 920 C C . HIS A 1 114 ? 6.539 11.055 -7.996 1 98.88 114 HIS A C 1
ATOM 922 O O . HIS A 1 114 ? 5.363 11.312 -8.258 1 98.88 114 HIS A O 1
ATOM 928 N N . LEU A 1 115 ? 7.195 11.438 -6.887 1 98.81 115 LEU A N 1
ATOM 929 C CA . LEU A 1 115 ? 6.5 12.188 -5.848 1 98.81 115 LEU A CA 1
ATOM 930 C C . LEU A 1 115 ? 6.738 13.688 -6.012 1 98.81 115 LEU A C 1
ATOM 932 O O . LEU A 1 115 ? 7.879 14.125 -6.152 1 98.81 115 LEU A O 1
ATOM 936 N N . ILE A 1 116 ? 5.676 14.445 -6.031 1 98.75 116 ILE A N 1
ATOM 937 C CA . ILE A 1 116 ? 5.723 15.906 -6.027 1 98.75 116 ILE A CA 1
ATOM 938 C C . ILE A 1 116 ? 5.094 16.438 -4.742 1 98.75 116 ILE A C 1
ATOM 940 O O . ILE A 1 116 ? 3.936 16.141 -4.441 1 98.75 116 ILE A O 1
ATOM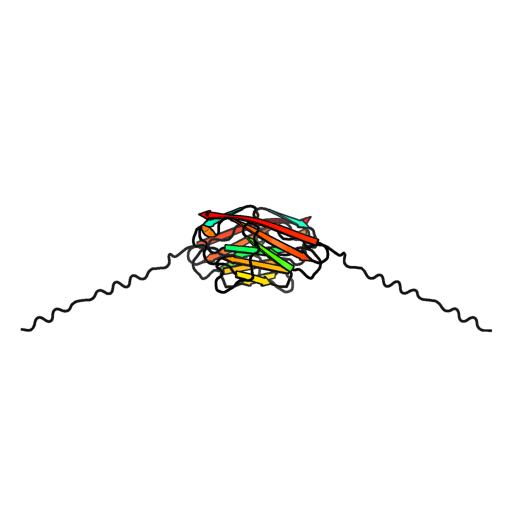 944 N N . VAL A 1 117 ? 5.883 17.172 -4.023 1 98.56 117 VAL A N 1
ATOM 945 C CA . VAL A 1 117 ? 5.371 17.766 -2.793 1 98.56 117 VAL A CA 1
ATOM 946 C C . VAL A 1 117 ? 5.004 19.234 -3.039 1 98.56 117 VAL A C 1
ATOM 948 O O . VAL A 1 117 ? 5.828 20 -3.525 1 98.56 117 VAL A O 1
ATOM 951 N N . THR A 1 118 ? 3.76 19.609 -2.736 1 97.38 118 THR A N 1
ATOM 952 C CA . THR A 1 118 ? 3.275 20.953 -2.973 1 97.38 118 THR A CA 1
ATOM 953 C C . THR A 1 118 ? 3.072 21.703 -1.653 1 97.38 118 THR A C 1
ATOM 955 O O . THR A 1 118 ? 2.846 21.078 -0.615 1 97.38 118 THR A O 1
ATOM 958 N N . MET B 1 1 ? -4.461 53.656 53.438 1 36.47 1 MET B N 1
ATOM 959 C CA . MET B 1 1 ? -5.309 53.031 52.438 1 36.47 1 MET B CA 1
ATOM 960 C C . MET B 1 1 ? -4.473 52.5 51.281 1 36.47 1 MET B C 1
ATOM 962 O O . MET B 1 1 ? -3.889 53.25 50.5 1 36.47 1 MET B O 1
ATOM 966 N N . LEU B 1 2 ? -3.664 51.344 51.438 1 44.5 2 LEU B N 1
ATOM 967 C CA . LEU B 1 2 ? -2.793 50.562 50.562 1 44.5 2 LEU B CA 1
ATOM 968 C C . LEU B 1 2 ? -3.574 50 49.375 1 44.5 2 LEU B C 1
ATOM 970 O O . LEU B 1 2 ? -4.5 49.219 49.562 1 44.5 2 LEU B O 1
ATOM 974 N N . PHE B 1 3 ? -3.705 50.656 48.156 1 51.91 3 PHE B N 1
ATOM 975 C CA . PHE B 1 3 ? -4.234 50.219 46.875 1 51.91 3 PHE B CA 1
ATOM 976 C C . PHE B 1 3 ? -3.49 48.969 46.375 1 51.91 3 PHE B C 1
ATOM 978 O O . PHE B 1 3 ? -2.307 49.062 46.062 1 51.91 3 PHE B O 1
ATOM 985 N N . GLN B 1 4 ? -3.809 47.781 46.875 1 51.91 4 GLN B N 1
ATOM 986 C CA . GLN B 1 4 ? -3.379 46.531 46.25 1 51.91 4 GLN B CA 1
ATOM 987 C C . GLN B 1 4 ? -3.781 46.469 44.781 1 51.91 4 GLN B C 1
ATOM 989 O O . GLN B 1 4 ? -4.969 46.5 44.469 1 51.91 4 GLN B O 1
ATOM 994 N N . LYS B 1 5 ? -2.961 47.031 43.844 1 54.94 5 LYS B N 1
ATOM 995 C CA . LYS B 1 5 ? -3.109 46.812 42.406 1 54.94 5 LYS B CA 1
ATOM 996 C C . LYS B 1 5 ? -3.135 45.312 42.062 1 54.94 5 LYS B C 1
ATOM 998 O O . LYS B 1 5 ? -2.174 44.594 42.344 1 54.94 5 LYS B O 1
ATOM 1003 N N . PHE B 1 6 ? -4.293 44.594 42.031 1 60.03 6 PHE B N 1
ATOM 1004 C CA . PHE B 1 6 ? -4.461 43.25 41.5 1 60.03 6 PHE B CA 1
ATOM 1005 C C . PHE B 1 6 ? -4.109 43.219 40 1 60.03 6 PHE B C 1
ATOM 1007 O O . PHE B 1 6 ? -4.754 43.875 39.188 1 60.03 6 PHE B O 1
ATOM 1014 N N . VAL B 1 7 ? -2.914 42.938 39.562 1 54.84 7 VAL B N 1
ATOM 1015 C CA . VAL B 1 7 ? -2.604 42.625 38.188 1 54.84 7 VAL B CA 1
ATOM 1016 C C . VAL B 1 7 ? -3.283 41.312 37.781 1 54.84 7 VAL B C 1
ATOM 1018 O O . VAL B 1 7 ? -2.967 40.25 38.344 1 54.84 7 VAL B O 1
ATOM 1021 N N . VAL B 1 8 ? -4.562 41.312 37.25 1 53.34 8 VAL B N 1
ATOM 1022 C CA . VAL B 1 8 ? -5.191 40.156 36.625 1 53.34 8 VAL B CA 1
ATOM 1023 C C . VAL B 1 8 ? -4.359 39.656 35.438 1 53.34 8 VAL B C 1
ATOM 1025 O O . VAL B 1 8 ? -4.203 40.406 34.469 1 53.34 8 VAL B O 1
ATOM 1028 N N . ILE B 1 9 ? -3.432 38.75 35.656 1 55.06 9 ILE B N 1
ATOM 1029 C CA . ILE B 1 9 ? -2.791 38.031 34.562 1 55.06 9 ILE B CA 1
ATOM 1030 C C . ILE B 1 9 ? -3.832 37.188 33.844 1 55.06 9 ILE B C 1
ATOM 1032 O O . ILE B 1 9 ? -4.375 36.219 34.375 1 55.06 9 ILE B O 1
ATOM 1036 N N . LEU B 1 10 ? -4.555 37.75 32.781 1 55.12 10 LEU B N 1
ATOM 1037 C CA . LEU B 1 10 ? -5.348 36.969 31.844 1 55.12 10 LEU B CA 1
ATOM 1038 C C . LEU B 1 10 ? -4.48 35.938 31.125 1 55.12 10 LEU B C 1
ATOM 1040 O O . LEU B 1 10 ? -3.615 36.312 30.328 1 55.12 10 LEU B O 1
ATOM 1044 N N . CYS B 1 11 ? -4.242 34.781 31.688 1 55.69 11 CYS B N 1
ATOM 1045 C CA . CYS B 1 11 ? -3.633 33.688 30.984 1 55.69 11 CYS B CA 1
ATOM 1046 C C . CYS B 1 11 ? -4.426 33.312 29.734 1 55.69 11 CYS B C 1
ATOM 1048 O O . CYS B 1 11 ? -5.508 32.75 29.828 1 55.69 11 CYS B O 1
ATOM 1050 N N . VAL B 1 12 ? -4.266 34.062 28.672 1 57.62 12 VAL B N 1
ATOM 1051 C CA . VAL B 1 12 ? -4.801 33.625 27.391 1 57.62 12 VAL B CA 1
ATOM 1052 C C . VAL B 1 12 ? -4.23 32.25 27.047 1 57.62 12 VAL B C 1
ATOM 1054 O O . VAL B 1 12 ? -3.049 32.125 26.719 1 57.62 12 VAL B O 1
ATOM 1057 N N . ILE B 1 13 ? -4.793 31.156 27.672 1 54.84 13 ILE B N 1
ATOM 1058 C CA . ILE B 1 13 ? -4.496 29.828 27.172 1 54.84 13 ILE B CA 1
ATOM 1059 C C . ILE B 1 13 ? -4.777 29.781 25.656 1 54.84 13 ILE B C 1
ATOM 1061 O O . ILE B 1 13 ? -5.938 29.812 25.234 1 54.84 13 ILE B O 1
ATOM 1065 N N . PHE B 1 14 ? -3.904 30.25 24.781 1 54.81 14 PHE B N 1
ATOM 1066 C CA . PHE B 1 14 ? -4.012 29.953 23.359 1 54.81 14 PHE B CA 1
ATOM 1067 C C . PHE B 1 14 ? -4.043 28.438 23.125 1 54.81 14 PHE B C 1
ATOM 1069 O O . PHE B 1 14 ? -3.004 27.781 23.172 1 54.81 14 PHE B O 1
ATOM 1076 N N . ILE B 1 15 ? -5.176 27.719 23.453 1 54.25 15 ILE B N 1
ATOM 1077 C CA . ILE B 1 15 ? -5.348 26.328 23.062 1 54.25 15 ILE B CA 1
ATOM 1078 C C . ILE B 1 15 ? -5.211 26.219 21.547 1 54.25 15 ILE B C 1
ATOM 1080 O O . ILE B 1 15 ? -5.965 26.844 20.797 1 54.25 15 ILE B O 1
ATOM 1084 N N . SER B 1 16 ? -4.059 26.094 20.969 1 54.12 16 SER B N 1
ATOM 1085 C CA . SER B 1 16 ? -3.941 25.75 19.562 1 54.12 16 SER B CA 1
ATOM 1086 C C . SER B 1 16 ? -4.793 24.531 19.219 1 54.12 16 SER B C 1
ATOM 1088 O O . SER B 1 16 ? -4.59 23.453 19.766 1 54.12 16 SER B O 1
ATOM 1090 N N . PHE B 1 17 ? -6.074 24.734 19.016 1 56.19 17 PHE B N 1
ATOM 1091 C CA . PHE B 1 17 ? -6.934 23.656 18.547 1 56.19 17 PHE B CA 1
ATOM 1092 C C . PHE B 1 17 ? -6.371 23.031 17.281 1 56.19 17 PHE B C 1
ATOM 1094 O O . PHE B 1 17 ? -6.039 23.75 16.328 1 56.19 17 PHE B O 1
ATOM 1101 N N . ALA B 1 18 ? -5.574 21.969 17.438 1 60.19 18 ALA B N 1
ATOM 1102 C CA . ALA B 1 18 ? -5.305 21.266 16.188 1 60.19 18 ALA B CA 1
ATOM 1103 C C . ALA B 1 18 ? -6.547 21.219 15.305 1 60.19 18 ALA B C 1
ATOM 1105 O O . ALA B 1 18 ? -7.668 21.094 15.805 1 60.19 18 ALA B O 1
ATOM 1106 N N . ALA B 1 19 ? -6.461 21.812 14.164 1 69.81 19 ALA B N 1
ATOM 1107 C CA . ALA B 1 19 ? -7.566 21.953 13.219 1 69.81 19 ALA B CA 1
ATOM 1108 C C . ALA B 1 19 ? -8.234 20.609 12.969 1 69.81 19 ALA B C 1
ATOM 1110 O O . ALA B 1 19 ? -7.562 19.594 12.727 1 69.81 19 ALA B O 1
ATOM 1111 N N . ALA B 1 20 ? -9.5 20.453 13.453 1 87.19 20 ALA B N 1
ATOM 1112 C CA . ALA B 1 20 ? -10.43 19.359 13.125 1 87.19 20 ALA B CA 1
ATOM 1113 C C . ALA B 1 20 ? -10.461 19.109 11.617 1 87.19 20 ALA B C 1
ATOM 1115 O O . ALA B 1 20 ? -10.906 19.969 10.852 1 87.19 20 ALA B O 1
ATOM 1116 N N . LYS B 1 21 ? -9.812 18.094 11.148 1 95.31 21 LYS B N 1
ATOM 1117 C CA . LYS B 1 21 ? -9.719 17.828 9.719 1 95.31 21 LYS B CA 1
ATOM 1118 C C . LYS B 1 21 ? -10.227 16.422 9.383 1 95.31 21 LYS B C 1
ATOM 1120 O O . LYS B 1 21 ? -9.922 15.469 10.086 1 95.31 21 LYS B O 1
ATOM 1125 N N . PRO B 1 22 ? -11.07 16.266 8.344 1 98.12 22 PRO B N 1
ATOM 1126 C CA . PRO B 1 22 ? -11.453 14.938 7.863 1 98.12 22 PRO B CA 1
ATOM 1127 C C . PRO B 1 22 ? -10.266 14.141 7.324 1 98.12 22 PRO B C 1
ATOM 1129 O O . PRO B 1 22 ? -9.211 14.711 7.051 1 98.12 22 PRO B O 1
ATOM 1132 N N . PRO B 1 23 ? -10.422 12.859 7.266 1 98.5 23 PRO B N 1
ATOM 1133 C CA . PRO B 1 23 ? -9.328 12.062 6.707 1 98.5 23 PRO B CA 1
ATOM 1134 C C . PRO B 1 23 ? -9.094 12.344 5.227 1 98.5 23 PRO B C 1
ATOM 1136 O O . PRO B 1 23 ? -10.039 12.617 4.484 1 98.5 23 PRO B O 1
ATOM 1139 N N . LYS B 1 24 ? -7.82 12.234 4.875 1 98.5 24 LYS B N 1
ATOM 1140 C CA . LYS B 1 24 ? -7.371 12.188 3.486 1 98.5 24 LYS B CA 1
ATOM 1141 C C . LYS B 1 24 ? -6.609 10.891 3.201 1 98.5 24 LYS B C 1
ATOM 1143 O O . LYS B 1 24 ? -5.562 10.641 3.799 1 98.5 24 LYS B O 1
ATOM 1148 N N . LEU B 1 25 ? -7.156 10.148 2.232 1 98.75 25 LEU B N 1
ATOM 1149 C CA . LEU B 1 25 ? -6.586 8.836 1.956 1 98.75 25 LEU B CA 1
ATOM 1150 C C . LEU B 1 25 ? -5.562 8.906 0.827 1 98.75 25 LEU B C 1
ATOM 1152 O O . LEU B 1 25 ? -5.625 9.812 -0.011 1 98.75 25 LEU B O 1
ATOM 1156 N N . ASN B 1 26 ? -4.625 7.945 0.922 1 98.5 26 ASN B N 1
ATOM 1157 C CA . ASN B 1 26 ? -3.756 7.766 -0.235 1 98.5 26 ASN B CA 1
ATOM 1158 C C . ASN B 1 26 ? -4.551 7.379 -1.479 1 98.5 26 ASN B C 1
ATOM 1160 O O . ASN B 1 26 ? -5.594 6.734 -1.379 1 98.5 26 ASN B O 1
ATOM 1164 N N . LYS B 1 27 ? -3.996 7.68 -2.658 1 97.88 27 LYS B N 1
ATOM 1165 C CA . LYS B 1 27 ? -4.68 7.402 -3.918 1 97.88 27 LYS B CA 1
ATOM 1166 C C . LYS B 1 27 ? -4.465 5.953 -4.352 1 97.88 27 LYS B C 1
ATOM 1168 O O . LYS B 1 27 ? -3.361 5.418 -4.223 1 97.88 27 LYS B O 1
ATOM 1173 N N . PHE B 1 28 ? -5.512 5.348 -4.891 1 98.38 28 PHE B N 1
ATOM 1174 C CA . PHE B 1 28 ? -5.449 4.023 -5.496 1 98.38 28 PHE B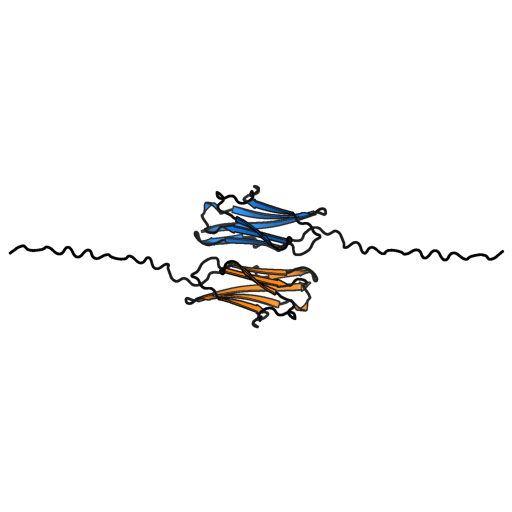 CA 1
ATOM 1175 C C . PHE B 1 28 ? -5.23 4.125 -7 1 98.38 28 PHE B C 1
ATOM 1177 O O . PHE B 1 28 ? -5.539 5.148 -7.609 1 98.38 28 PHE B O 1
ATOM 1184 N N . LEU B 1 29 ? -4.625 3.033 -7.52 1 98.19 29 LEU B N 1
ATOM 1185 C CA . LEU B 1 29 ? -4.742 2.883 -8.969 1 98.19 29 LEU B CA 1
ATOM 1186 C C . LEU B 1 29 ? -6.203 2.768 -9.383 1 98.19 29 LEU B C 1
ATOM 1188 O O . LEU B 1 29 ? -6.984 2.059 -8.742 1 98.19 29 LEU B O 1
ATOM 1192 N N . PRO B 1 30 ? -6.551 3.502 -10.438 1 97.5 30 PRO B N 1
ATOM 1193 C CA . PRO B 1 30 ? -7.953 3.408 -10.859 1 97.5 30 PRO B CA 1
ATOM 1194 C C . PRO B 1 30 ? -8.359 1.99 -11.258 1 97.5 30 PRO B C 1
ATOM 1196 O O . PRO B 1 30 ? -9.508 1.591 -11.039 1 97.5 30 PRO B O 1
ATOM 1199 N N . GLN B 1 31 ? -7.383 1.246 -11.828 1 98.25 31 GLN B N 1
ATOM 1200 C CA . GLN B 1 31 ? -7.621 -0.128 -12.258 1 98.25 31 GLN B CA 1
ATOM 1201 C C . GLN B 1 31 ? -6.383 -0.995 -12.039 1 98.25 31 GLN B C 1
ATOM 1203 O O . GLN B 1 31 ? -5.254 -0.51 -12.141 1 98.25 31 GLN B O 1
ATOM 1208 N N . SER B 1 32 ? -6.699 -2.197 -11.742 1 97.62 32 SER B N 1
ATOM 1209 C CA . SER B 1 32 ? -5.633 -3.18 -11.586 1 97.62 32 SER B CA 1
ATOM 1210 C C . SER B 1 32 ? -5.945 -4.461 -12.352 1 97.62 32 SER B C 1
ATOM 1212 O O . SER B 1 32 ? -7.012 -5.051 -12.172 1 97.62 32 SER B O 1
ATOM 1214 N N . ILE B 1 33 ? -5.047 -4.867 -13.234 1 98 33 ILE B N 1
ATOM 1215 C CA . ILE B 1 33 ? -5.156 -6.133 -13.953 1 98 33 ILE B CA 1
ATOM 1216 C C . ILE B 1 33 ? -4.172 -7.145 -13.375 1 98 33 ILE B C 1
ATOM 1218 O O . ILE B 1 33 ? -2.959 -6.926 -13.398 1 98 33 ILE B O 1
ATOM 1222 N N . GLN B 1 34 ? -4.695 -8.258 -12.867 1 98.12 34 GLN B N 1
ATOM 1223 C CA . GLN B 1 34 ? -3.877 -9.234 -12.156 1 98.12 34 GLN B CA 1
ATOM 1224 C C . GLN B 1 34 ? -4.137 -10.648 -12.664 1 98.12 34 GLN B C 1
ATOM 1226 O O . GLN B 1 34 ? -5.238 -10.953 -13.125 1 98.12 34 GLN B O 1
ATOM 1231 N N . ASP B 1 35 ? -3.143 -11.484 -12.539 1 97.56 35 ASP B N 1
ATOM 1232 C CA . ASP B 1 35 ? -3.266 -12.867 -13 1 97.56 35 ASP B CA 1
ATOM 1233 C C . ASP B 1 35 ? -3.941 -13.742 -11.938 1 97.56 35 ASP B C 1
ATOM 1235 O O . ASP B 1 35 ? -3.686 -13.578 -10.742 1 97.56 35 ASP B O 1
ATOM 1239 N N . HIS B 1 36 ? -4.711 -14.703 -12.477 1 97.88 36 HIS B N 1
ATOM 1240 C CA . HIS B 1 36 ? -5.254 -15.742 -11.602 1 97.88 36 HIS B CA 1
ATOM 1241 C C . HIS B 1 36 ? -4.152 -16.391 -10.773 1 97.88 36 HIS B C 1
ATOM 1243 O O . HIS B 1 36 ? -3.061 -16.656 -11.281 1 97.88 36 HIS B O 1
ATOM 1249 N N . GLY B 1 37 ? -4.387 -16.562 -9.516 1 97.31 37 GLY B N 1
ATOM 1250 C CA . GLY B 1 37 ? -3.473 -17.312 -8.68 1 97.31 37 GLY B CA 1
ATOM 1251 C C . GLY B 1 37 ? -2.463 -16.438 -7.961 1 97.31 37 GLY B C 1
ATOM 1252 O O . GLY B 1 37 ? -1.744 -16.906 -7.074 1 97.31 37 GLY B O 1
ATOM 1253 N N . THR B 1 38 ? -2.41 -15.148 -8.312 1 97.44 38 THR B N 1
ATOM 1254 C CA . THR B 1 38 ? -1.44 -14.258 -7.688 1 97.44 38 THR B CA 1
ATOM 1255 C C . THR B 1 38 ? -2.02 -13.641 -6.418 1 97.44 38 THR B C 1
ATOM 1257 O O . THR B 1 38 ? -3.236 -13.641 -6.219 1 97.44 38 THR B O 1
ATOM 1260 N N . LYS B 1 39 ? -1.136 -13.219 -5.535 1 97.88 39 LYS B N 1
ATOM 1261 C CA . LYS B 1 39 ? -1.533 -12.492 -4.332 1 97.88 39 LYS B CA 1
ATOM 1262 C C . LYS B 1 39 ? -1.927 -11.055 -4.656 1 97.88 39 LYS B C 1
ATOM 1264 O O . LYS B 1 39 ? -1.312 -10.422 -5.512 1 97.88 39 LYS B O 1
ATOM 1269 N N . PHE B 1 40 ? -2.932 -10.609 -3.957 1 98.38 40 PHE B N 1
ATOM 1270 C CA . PHE B 1 40 ? -3.393 -9.234 -4.125 1 98.38 40 PHE B CA 1
ATOM 1271 C C . PHE B 1 40 ? -3.576 -8.555 -2.771 1 98.38 40 PHE B C 1
ATOM 1273 O O . PHE B 1 40 ? -4.078 -9.164 -1.827 1 98.38 40 PHE B O 1
ATOM 1280 N N . ALA B 1 41 ? -3.057 -7.324 -2.684 1 98.19 41 ALA B N 1
ATOM 1281 C CA . ALA B 1 41 ? -3.287 -6.535 -1.478 1 98.19 41 ALA B CA 1
ATOM 1282 C C . ALA B 1 41 ? -3.561 -5.074 -1.822 1 98.19 41 ALA B C 1
ATOM 1284 O O . ALA B 1 41 ? -2.951 -4.52 -2.74 1 98.19 41 ALA B O 1
ATOM 1285 N N . LEU B 1 42 ? -4.465 -4.457 -1.124 1 98.31 42 LEU B N 1
ATOM 1286 C CA . LEU B 1 42 ? -4.789 -3.039 -1.204 1 98.31 42 LEU B CA 1
ATOM 1287 C C . LEU B 1 42 ? -4.504 -2.34 0.121 1 98.31 42 LEU B C 1
ATOM 1289 O O . LEU B 1 42 ? -4.996 -2.766 1.169 1 98.31 42 LEU B O 1
ATOM 1293 N N . PHE B 1 43 ? -3.693 -1.294 0.042 1 98.12 43 PHE B N 1
ATOM 1294 C CA . PHE B 1 43 ? -3.234 -0.589 1.232 1 98.12 43 PHE B CA 1
ATOM 1295 C C . PHE B 1 43 ? -3.926 0.763 1.362 1 98.12 43 PHE B C 1
ATOM 1297 O O . PHE B 1 43 ? -3.854 1.593 0.454 1 98.12 43 PHE B O 1
ATOM 1304 N N . CYS B 1 44 ? -4.57 0.925 2.42 1 98.81 44 CYS B N 1
ATOM 1305 C CA . CYS B 1 44 ? -5.305 2.154 2.695 1 98.81 44 CYS B CA 1
ATOM 1306 C C . CYS B 1 44 ? -4.684 2.91 3.865 1 98.81 44 CYS B C 1
ATOM 1308 O O . CYS B 1 44 ? -4.656 2.408 4.988 1 98.81 44 CYS B O 1
ATOM 1310 N N . LEU B 1 45 ? -4.172 4.113 3.602 1 98.75 45 LEU B N 1
ATOM 1311 C CA . LEU B 1 45 ? -3.471 4.945 4.574 1 98.75 45 LEU B CA 1
ATOM 1312 C C . LEU B 1 45 ? -4.133 6.316 4.691 1 98.75 45 LEU B C 1
ATOM 1314 O O . LEU B 1 45 ? -4.422 6.961 3.682 1 98.75 45 LEU B O 1
ATOM 1318 N N . VAL B 1 46 ? -4.379 6.703 5.906 1 98.69 46 VAL B N 1
ATOM 1319 C CA . VAL B 1 46 ? -4.758 8.094 6.121 1 98.69 46 VAL B CA 1
ATOM 1320 C C . VAL B 1 46 ? -3.514 8.984 6.113 1 98.69 46 VAL B C 1
ATOM 1322 O O . VAL B 1 46 ? -2.676 8.891 7.016 1 98.69 46 VAL B O 1
ATOM 1325 N N . GLN B 1 47 ? -3.402 9.844 5.129 1 98.31 47 GLN B N 1
ATOM 1326 C CA . GLN B 1 47 ? -2.229 10.695 4.953 1 98.31 47 GLN B CA 1
ATOM 1327 C C . GLN B 1 47 ? -2.326 11.953 5.809 1 98.31 47 GLN B C 1
ATOM 1329 O O . GLN B 1 47 ? -1.308 12.539 6.188 1 98.31 47 GLN B O 1
ATOM 1334 N N . ASP B 1 48 ? -3.555 12.406 5.988 1 97.19 48 ASP B N 1
ATOM 1335 C CA . ASP B 1 48 ? -3.855 13.586 6.793 1 97.19 48 ASP B CA 1
ATOM 1336 C C . ASP B 1 48 ? -5.234 13.477 7.438 1 97.19 48 ASP B C 1
ATOM 1338 O O . ASP B 1 48 ? -6.121 12.805 6.902 1 97.19 48 ASP B O 1
ATOM 1342 N N . GLY B 1 49 ? -5.363 14.055 8.68 1 97 49 GLY B N 1
ATOM 1343 C CA . GLY B 1 49 ? -6.637 14.031 9.383 1 97 49 GLY B CA 1
ATOM 1344 C C . GLY B 1 49 ? -6.492 13.836 10.875 1 97 49 GLY B C 1
ATOM 1345 O O . GLY B 1 49 ? -5.414 13.477 11.359 1 97 49 GLY B O 1
ATOM 1346 N N . GLN B 1 50 ? -7.625 14.016 11.555 1 96.31 50 GLN B N 1
ATOM 1347 C CA . GLN B 1 50 ? -7.594 13.914 13.016 1 96.31 50 GLN B CA 1
ATOM 1348 C C . GLN B 1 50 ? -8.086 12.547 13.484 1 96.31 50 GLN B C 1
ATOM 1350 O O . GLN B 1 50 ? -9.148 12.086 13.062 1 96.31 50 GLN B O 1
ATOM 1355 N N . LYS B 1 51 ? -7.395 11.992 14.336 1 94.94 51 LYS B N 1
ATOM 1356 C CA . LYS B 1 51 ? -7.797 10.719 14.93 1 94.94 51 LYS B CA 1
ATOM 1357 C C . LYS B 1 51 ? -8.969 10.898 15.891 1 94.94 51 LYS B C 1
ATOM 1359 O O . LYS B 1 51 ? -9.172 11.992 16.422 1 94.94 51 LYS B O 1
ATOM 1364 N N . PRO B 1 52 ? -9.734 9.859 16.062 1 97.38 52 PRO B N 1
ATOM 1365 C CA . PRO B 1 52 ? -9.602 8.477 15.586 1 97.38 52 PRO B CA 1
ATOM 1366 C C . PRO B 1 52 ? -10.234 8.258 14.219 1 97.38 52 PRO B C 1
ATOM 1368 O O . PRO B 1 52 ? -11.102 9.031 13.805 1 97.38 52 PRO B O 1
ATOM 1371 N N . PHE B 1 53 ? -9.742 7.168 13.523 1 98.31 53 PHE B N 1
ATOM 1372 C CA . PHE B 1 53 ? -10.281 6.793 12.219 1 98.3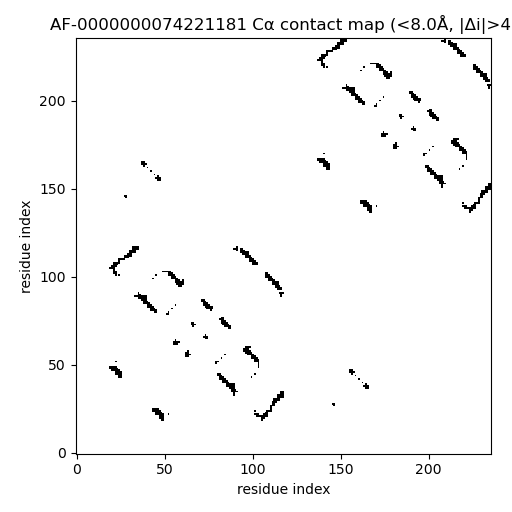1 53 PHE B CA 1
ATOM 1373 C C . PHE B 1 53 ? -11 5.449 12.297 1 98.31 53 PHE B C 1
ATOM 1375 O O . PHE B 1 5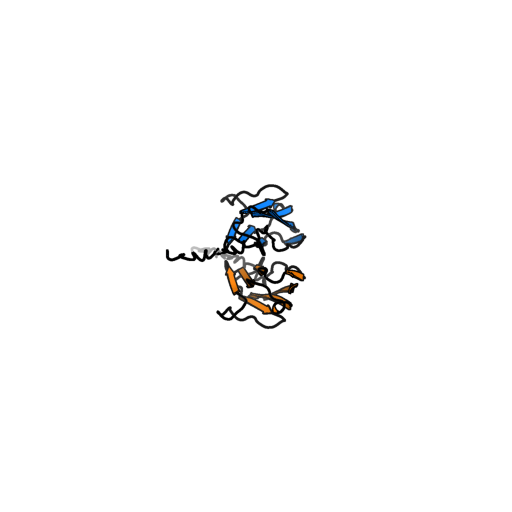3 ? -10.562 4.547 13.016 1 98.31 53 PHE B O 1
ATOM 1382 N N . ILE B 1 54 ? -12.07 5.336 11.586 1 97.88 54 ILE B N 1
ATOM 1383 C CA . ILE B 1 54 ? -12.773 4.07 11.391 1 97.88 54 ILE B CA 1
ATOM 1384 C C . ILE B 1 54 ? -12.711 3.66 9.922 1 97.88 54 ILE B C 1
ATOM 1386 O O . ILE B 1 54 ? -13.109 4.422 9.039 1 97.88 54 ILE B O 1
ATOM 1390 N N . PHE B 1 55 ? -12.242 2.463 9.711 1 98.44 55 PHE B N 1
ATOM 1391 C CA . PHE B 1 55 ? -12.086 1.981 8.344 1 98.44 55 PHE B CA 1
ATOM 1392 C C . PHE B 1 55 ? -13.219 1.034 7.969 1 98.44 55 PHE B C 1
ATOM 1394 O O . PHE B 1 55 ? -13.68 0.249 8.805 1 98.44 55 PHE B O 1
ATOM 1401 N N . GLU B 1 56 ? -13.539 1.163 6.668 1 97.69 56 GLU B N 1
ATOM 1402 C CA . GLU B 1 56 ? -14.477 0.239 6.039 1 97.69 56 GLU B CA 1
ATOM 1403 C C . GLU B 1 56 ? -13.992 -0.191 4.656 1 97.69 56 GLU B C 1
ATOM 1405 O O . GLU B 1 56 ? -13.477 0.628 3.893 1 97.69 56 GLU B O 1
ATOM 1410 N N . TRP B 1 57 ? -14.25 -1.478 4.387 1 98.44 57 TRP B N 1
ATOM 1411 C CA . TRP B 1 57 ? -13.977 -1.985 3.047 1 98.44 57 TRP B CA 1
ATOM 1412 C C . TRP B 1 57 ? -15.258 -2.451 2.363 1 98.44 57 TRP B C 1
ATOM 1414 O O . TRP B 1 57 ? -16.109 -3.066 2.998 1 98.44 57 TRP B O 1
ATOM 1424 N N . ARG B 1 58 ? -15.297 -2.172 1.081 1 98.38 58 ARG B N 1
ATOM 1425 C CA . ARG B 1 58 ? -16.453 -2.594 0.3 1 98.38 58 ARG B CA 1
ATOM 1426 C C . ARG B 1 58 ? -16.031 -3.287 -0.989 1 98.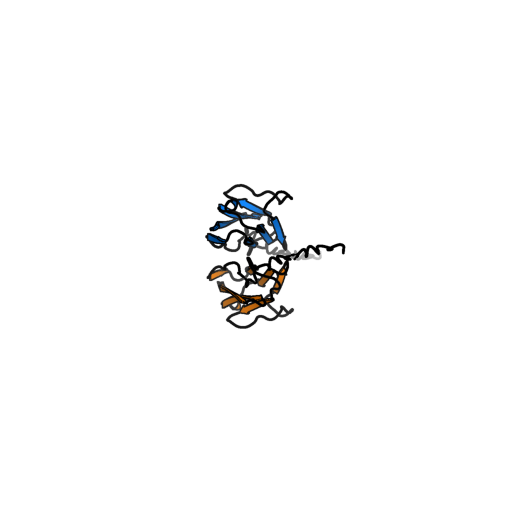38 58 ARG B C 1
ATOM 1428 O O . ARG B 1 58 ? -15.023 -2.908 -1.597 1 98.38 58 ARG B O 1
ATOM 1435 N N . PHE B 1 59 ? -16.781 -4.32 -1.324 1 98.38 59 PHE B N 1
ATOM 1436 C CA . PHE B 1 59 ? -16.688 -5.008 -2.605 1 98.38 59 PHE B CA 1
ATOM 1437 C C . PHE B 1 59 ? -17.984 -4.875 -3.396 1 98.38 59 PHE B C 1
ATOM 1439 O O . PHE B 1 59 ? -19.031 -5.367 -2.973 1 98.38 59 PHE B O 1
ATOM 1446 N N . ASN B 1 60 ? -17.844 -4.148 -4.59 1 98.31 60 ASN B N 1
ATOM 1447 C CA . ASN B 1 60 ? -19.031 -3.85 -5.387 1 98.31 60 ASN B CA 1
ATOM 1448 C C . ASN B 1 60 ? -20.125 -3.203 -4.543 1 98.31 60 ASN B C 1
ATOM 1450 O O . ASN B 1 60 ? -21.281 -3.637 -4.578 1 98.31 60 ASN B O 1
ATOM 1454 N N . ASP B 1 61 ? -19.672 -2.303 -3.701 1 97.94 61 ASP B N 1
ATOM 1455 C CA . ASP B 1 61 ? -20.531 -1.431 -2.91 1 97.94 61 ASP B CA 1
ATOM 1456 C C . ASP B 1 61 ? -21.188 -2.197 -1.761 1 97.94 61 ASP B C 1
ATOM 1458 O O . ASP B 1 61 ? -22.062 -1.672 -1.081 1 97.94 61 ASP B O 1
ATOM 1462 N N . GLN B 1 62 ? -20.75 -3.379 -1.594 1 97.25 62 GLN B N 1
ATOM 1463 C CA . GLN B 1 62 ? -21.203 -4.145 -0.438 1 97.25 62 GLN B CA 1
ATOM 1464 C C . GLN B 1 62 ? -20.125 -4.203 0.643 1 97.25 62 GLN B C 1
ATOM 1466 O O . GLN B 1 62 ? -18.953 -4.461 0.349 1 97.25 62 GLN B O 1
ATOM 1471 N N . LEU B 1 63 ? -20.562 -4.039 1.87 1 97.25 63 LEU B N 1
ATOM 1472 C CA . LEU B 1 63 ? -19.641 -4.035 3.006 1 97.25 63 LEU B CA 1
ATOM 1473 C C . LEU B 1 63 ? -18.969 -5.395 3.17 1 97.25 63 LEU B C 1
ATOM 1475 O O . LEU B 1 63 ? -19.641 -6.43 3.129 1 97.25 63 LEU B O 1
ATOM 1479 N N . LEU B 1 64 ? -17.625 -5.293 3.236 1 96.44 64 LEU B N 1
ATOM 1480 C CA . LEU B 1 64 ? -16.906 -6.504 3.6 1 96.44 64 LEU B CA 1
ATOM 1481 C C . LEU B 1 64 ? -16.844 -6.668 5.113 1 96.44 64 LEU B C 1
ATOM 1483 O O . LEU B 1 64 ? -16.344 -5.793 5.82 1 96.44 64 LEU B O 1
ATOM 1487 N N . LYS B 1 65 ? -17.328 -7.641 5.598 1 90.19 65 LYS B N 1
ATOM 1488 C CA . LYS B 1 65 ? -17.297 -7.926 7.031 1 90.19 65 LYS B CA 1
ATOM 1489 C C . LYS B 1 65 ? -15.898 -8.305 7.488 1 90.19 65 LYS B C 1
ATOM 1491 O O . LYS B 1 65 ? -15.055 -8.672 6.672 1 90.19 65 LYS B O 1
ATOM 1496 N N . PRO B 1 66 ? -15.703 -8.148 8.742 1 85 66 PRO B N 1
ATOM 1497 C CA . PRO B 1 66 ? -14.406 -8.625 9.234 1 85 66 PRO B CA 1
ATOM 1498 C C . PRO B 1 66 ? -14.102 -10.062 8.82 1 85 66 PRO B C 1
ATOM 1500 O O . PRO B 1 66 ? -15.016 -10.891 8.758 1 85 66 PRO B O 1
ATOM 1503 N N . SER B 1 67 ? -12.914 -10.25 8.516 1 82.12 67 SER B N 1
ATOM 1504 C CA . SER B 1 67 ? -12.516 -11.539 7.977 1 82.12 67 SER B CA 1
ATOM 1505 C C . SER B 1 67 ? -12.852 -12.672 8.945 1 82.12 67 SER B C 1
ATOM 1507 O O . SER B 1 67 ? -12.75 -12.508 10.164 1 82.12 67 SER B O 1
ATOM 1509 N N . SER B 1 68 ? -13.5 -13.633 8.367 1 79.31 68 SER B N 1
ATOM 1510 C CA . SER B 1 68 ? -13.695 -14.898 9.062 1 79.31 68 SER B CA 1
ATOM 1511 C C . SER B 1 68 ? -12.914 -16.031 8.391 1 79.31 68 SER B C 1
ATOM 1513 O O . SER B 1 68 ? -12.273 -15.812 7.355 1 79.31 68 SER B O 1
ATOM 1515 N N . ASP B 1 69 ? -12.82 -17.062 9 1 78.31 69 ASP B N 1
ATOM 1516 C CA . ASP B 1 69 ? -12.102 -18.203 8.453 1 78.31 69 ASP B CA 1
ATOM 1517 C C . ASP B 1 69 ? -12.641 -18.578 7.07 1 78.31 69 ASP B C 1
ATOM 1519 O O . ASP B 1 69 ? -11.922 -19.156 6.25 1 78.31 69 ASP B O 1
ATOM 1523 N N . GLN B 1 70 ? -13.773 -18.172 6.859 1 76.81 70 GLN B N 1
ATOM 1524 C CA . GLN B 1 70 ? -14.422 -18.578 5.613 1 76.81 70 GLN B CA 1
ATOM 1525 C C . GLN B 1 70 ? -14.211 -17.531 4.523 1 76.81 70 GLN B C 1
ATOM 1527 O O . GLN B 1 70 ? -14.492 -17.781 3.35 1 76.81 70 GLN B O 1
ATOM 1532 N N . SER B 1 71 ? -13.57 -16.531 4.941 1 87.06 71 SER B N 1
ATOM 1533 C CA . SER B 1 71 ? -13.406 -15.453 3.973 1 87.06 71 SER B CA 1
ATOM 1534 C C . SER B 1 71 ? -12.195 -15.688 3.074 1 87.06 71 SER B C 1
ATOM 1536 O O . SER B 1 71 ? -11.195 -16.266 3.512 1 87.06 71 SER B O 1
ATOM 1538 N N . ASP B 1 72 ? -12.352 -15.336 1.845 1 92.44 72 ASP B N 1
ATOM 1539 C CA . ASP B 1 72 ? -11.227 -15.438 0.914 1 92.44 72 ASP B CA 1
ATOM 1540 C C . ASP B 1 72 ? -10.367 -14.172 0.964 1 92.44 72 ASP B C 1
ATOM 1542 O O . ASP B 1 72 ? -9.492 -13.984 0.119 1 92.44 72 ASP B O 1
ATOM 1546 N N . TYR B 1 73 ? -10.672 -13.352 1.865 1 96.81 73 TYR B N 1
ATOM 1547 C CA . TYR B 1 73 ? -9.891 -12.133 2.086 1 96.81 73 TYR B CA 1
ATOM 1548 C C . TYR B 1 73 ? -9.57 -11.961 3.564 1 96.81 73 TYR B C 1
ATOM 1550 O O . TYR B 1 73 ? -10.164 -12.617 4.422 1 96.81 73 TYR B O 1
ATOM 1558 N N . ARG B 1 74 ? -8.562 -11.164 3.832 1 96 74 ARG B N 1
ATOM 1559 C CA . ARG B 1 74 ? -8.18 -10.75 5.18 1 96 74 ARG B CA 1
ATOM 1560 C C . ARG B 1 74 ? -8.07 -9.227 5.273 1 96 74 ARG B C 1
ATOM 1562 O O . ARG B 1 74 ? -7.555 -8.578 4.363 1 96 74 ARG B O 1
ATOM 1569 N N . ILE B 1 75 ? -8.562 -8.703 6.359 1 96.81 75 ILE B N 1
ATOM 1570 C CA . ILE B 1 75 ? -8.43 -7.277 6.641 1 96.81 75 ILE B CA 1
ATOM 1571 C C . ILE B 1 75 ? -7.582 -7.074 7.895 1 96.81 75 ILE B C 1
ATOM 1573 O O . ILE B 1 75 ? -7.887 -7.629 8.953 1 96.81 75 ILE B O 1
ATOM 1577 N N . ASP B 1 76 ? -6.531 -6.305 7.742 1 94.94 76 ASP B N 1
ATOM 1578 C CA . ASP B 1 76 ? -5.641 -5.98 8.852 1 94.94 76 ASP B CA 1
ATOM 1579 C C . ASP B 1 76 ? -5.59 -4.473 9.094 1 94.94 76 ASP B C 1
ATOM 1581 O O . ASP B 1 76 ? -5.809 -3.686 8.172 1 94.94 76 ASP B O 1
ATOM 1585 N N . SER B 1 77 ? -5.352 -4.105 10.359 1 94.12 77 SER B N 1
ATOM 1586 C CA . SER B 1 77 ? -5.133 -2.711 10.727 1 94.12 77 SER B CA 1
ATOM 1587 C C . SER B 1 77 ? -3.74 -2.506 11.312 1 94.12 77 SER B C 1
ATOM 1589 O O . SER B 1 77 ? -3.254 -3.338 12.078 1 94.12 77 SER B O 1
ATOM 1591 N N . PHE B 1 78 ? -3.111 -1.373 10.805 1 92 78 PHE B N 1
ATOM 1592 C CA . PHE B 1 78 ? -1.778 -1.036 11.289 1 92 78 PHE B CA 1
ATOM 1593 C C . PHE B 1 78 ? -1.738 0.395 11.812 1 92 78 PHE B C 1
ATOM 1595 O O . PHE B 1 78 ? -2.199 1.319 11.141 1 92 78 PHE B O 1
ATOM 1602 N N . ASN B 1 79 ? -1.057 0.802 13.016 1 89.94 79 ASN B N 1
ATOM 1603 C CA . ASN B 1 79 ? -0.75 2.111 13.578 1 89.94 79 ASN B CA 1
ATOM 1604 C C . ASN B 1 79 ? -2.002 2.975 13.711 1 89.94 79 ASN B C 1
ATOM 1606 O O . ASN B 1 79 ? -1.91 4.199 13.789 1 89.94 79 ASN B O 1
ATOM 1610 N N . ASP B 1 80 ? -3.271 2.484 13.547 1 95.06 80 ASP B N 1
ATOM 1611 C CA . ASP B 1 80 ? -4.539 3.195 13.688 1 95.06 80 ASP B CA 1
ATOM 1612 C C . ASP B 1 80 ? -4.84 4.027 12.438 1 95.06 80 ASP B C 1
ATOM 1614 O O . ASP B 1 80 ? -5.902 4.645 12.344 1 95.06 80 ASP B O 1
ATOM 1618 N N . ASP B 1 81 ? -3.869 4.262 11.555 1 98.06 81 ASP B N 1
ATOM 1619 C CA . ASP B 1 81 ? -4.121 5.105 10.391 1 98.06 81 ASP B CA 1
ATOM 1620 C C . ASP B 1 81 ? -3.965 4.316 9.094 1 98.06 81 ASP B C 1
ATOM 1622 O O . ASP B 1 81 ? -3.836 4.902 8.016 1 98.06 81 ASP B O 1
ATOM 1626 N N . GLN B 1 82 ? -3.855 2.996 9.219 1 98.19 82 GLN B N 1
ATOM 1627 C CA . GLN B 1 82 ? -3.678 2.178 8.023 1 98.19 82 GLN B CA 1
ATOM 1628 C C . GLN B 1 82 ? -4.504 0.898 8.102 1 98.19 82 GLN B C 1
ATOM 1630 O O . GLN B 1 82 ? -4.613 0.291 9.172 1 98.19 82 GLN B O 1
ATOM 1635 N N . SER B 1 83 ? -5.098 0.465 7.051 1 98.12 83 SER B N 1
ATOM 1636 C CA . SER B 1 83 ? -5.805 -0.803 6.895 1 98.12 83 SER B CA 1
ATOM 1637 C C . SER B 1 83 ? -5.438 -1.479 5.578 1 98.12 83 SER B C 1
ATOM 1639 O O . SER B 1 83 ? -5.164 -0.807 4.582 1 98.12 83 SER B O 1
ATOM 1641 N N . GLN B 1 84 ? -5.391 -2.781 5.613 1 97.69 84 GLN B N 1
ATOM 1642 C CA . GLN B 1 84 ? -5.004 -3.525 4.418 1 97.69 84 GLN B CA 1
ATOM 1643 C C . GLN B 1 84 ? -5.984 -4.66 4.137 1 97.69 84 GLN B C 1
ATOM 1645 O O . GLN B 1 84 ? -6.395 -5.375 5.055 1 97.69 84 GLN B O 1
ATOM 1650 N N . LEU B 1 85 ? -6.438 -4.777 2.895 1 98 85 LEU B N 1
ATOM 1651 C CA . LEU B 1 85 ? -7.195 -5.918 2.396 1 98 85 LEU B CA 1
ATOM 1652 C C . LEU B 1 85 ? -6.305 -6.848 1.574 1 98 85 LEU B C 1
ATOM 1654 O O . LEU B 1 85 ? -5.637 -6.402 0.638 1 98 85 LEU B O 1
ATOM 1658 N N . THR B 1 86 ? -6.316 -8.156 1.938 1 97.81 86 THR B N 1
ATOM 1659 C CA . THR B 1 86 ? -5.449 -9.102 1.254 1 97.81 86 THR B CA 1
ATOM 1660 C C . THR B 1 86 ? -6.254 -10.297 0.741 1 97.81 86 THR B C 1
ATOM 1662 O O . THR B 1 86 ? -7.09 -10.844 1.46 1 97.81 86 THR B O 1
ATOM 1665 N N . ILE B 1 87 ? -6.035 -10.617 -0.501 1 97.81 87 ILE B N 1
ATOM 1666 C CA . ILE B 1 87 ? -6.48 -11.875 -1.098 1 97.81 87 ILE B CA 1
ATOM 1667 C C . ILE B 1 87 ? -5.27 -12.719 -1.485 1 97.81 87 ILE B C 1
ATOM 1669 O O . ILE B 1 87 ? -4.492 -12.336 -2.363 1 97.81 87 ILE B O 1
ATOM 1673 N N . ALA B 1 88 ? -5.086 -13.844 -0.91 1 96.12 88 ALA B N 1
ATOM 1674 C CA . ALA B 1 88 ? -3.879 -14.656 -1.043 1 96.12 88 ALA B CA 1
ATOM 1675 C C . ALA B 1 88 ? -3.752 -15.219 -2.455 1 96.12 88 ALA B C 1
ATOM 1677 O O . ALA B 1 88 ? -2.654 -15.266 -3.016 1 96.12 88 ALA B O 1
ATOM 1678 N N . LYS B 1 89 ? -4.844 -15.664 -3.008 1 97.44 89 LYS B N 1
ATOM 1679 C CA . LYS B 1 89 ? -4.895 -16.266 -4.336 1 97.44 89 LYS B CA 1
ATOM 1680 C C . LYS B 1 89 ? -6.098 -15.766 -5.125 1 97.44 89 LYS B C 1
ATOM 1682 O O . LYS B 1 89 ? -7.242 -16.078 -4.781 1 97.44 89 LYS B O 1
ATOM 1687 N N . LEU B 1 90 ? -5.801 -15.109 -6.203 1 98.25 90 LEU B N 1
ATOM 1688 C CA . LEU B 1 90 ? -6.867 -14.477 -6.965 1 98.25 90 LEU B CA 1
ATOM 1689 C C . LEU B 1 90 ? -7.602 -15.492 -7.836 1 98.25 90 LEU B C 1
ATOM 1691 O O . LEU B 1 90 ? -6.98 -16.391 -8.398 1 98.25 90 LEU B O 1
ATOM 1695 N N . ASP B 1 91 ? -8.914 -15.305 -7.938 1 98 91 ASP B N 1
ATOM 1696 C CA . ASP B 1 91 ? -9.82 -16.016 -8.836 1 98 91 ASP B CA 1
ATOM 1697 C C . ASP B 1 91 ? -10.68 -15.031 -9.633 1 98 91 ASP B C 1
ATOM 1699 O O . ASP B 1 91 ? -10.859 -13.883 -9.227 1 98 91 ASP B O 1
ATOM 1703 N N . PRO B 1 92 ? -11.141 -15.461 -10.781 1 98.12 92 PRO B N 1
ATOM 1704 C CA . PRO B 1 92 ? -12 -14.57 -11.562 1 98.12 92 PRO B CA 1
ATOM 1705 C C . PRO B 1 92 ? -13.148 -13.992 -10.734 1 98.12 92 PRO B C 1
ATOM 1707 O O . PRO B 1 92 ? -13.586 -12.867 -10.984 1 98.12 92 PRO B O 1
ATOM 1710 N N . LYS B 1 93 ? -13.602 -14.664 -9.758 1 97.62 93 LYS B N 1
ATOM 1711 C CA . LYS B 1 93 ? -14.695 -14.203 -8.914 1 97.62 93 LYS B CA 1
ATOM 1712 C C . LYS B 1 93 ? -14.297 -12.961 -8.125 1 97.62 93 LYS B C 1
ATOM 1714 O O . LYS B 1 93 ? -15.148 -12.258 -7.578 1 97.62 93 LYS B O 1
ATOM 1719 N N . HIS B 1 94 ? -13.047 -12.758 -7.996 1 98.19 94 HIS B N 1
ATOM 1720 C CA . HIS B 1 94 ? -12.562 -11.617 -7.23 1 98.19 94 HIS B CA 1
ATOM 1721 C C . HIS B 1 94 ? -12.562 -10.344 -8.07 1 98.19 94 HIS B C 1
ATOM 1723 O O . HIS B 1 94 ? -12.305 -9.25 -7.551 1 98.19 94 HIS B O 1
ATOM 1729 N N . SER B 1 95 ? -12.836 -10.43 -9.344 1 98.75 95 SER B N 1
ATOM 1730 C CA . SER B 1 95 ? -12.938 -9.234 -10.18 1 98.75 95 SER B CA 1
ATOM 1731 C C . SER B 1 95 ? -14.078 -8.336 -9.727 1 98.75 95 SER B C 1
ATOM 1733 O O . SER B 1 95 ? -15.156 -8.82 -9.375 1 98.75 95 SER B O 1
ATOM 1735 N N . GLY B 1 96 ? -13.844 -7.074 -9.688 1 98.75 96 GLY B N 1
ATOM 1736 C CA . GLY B 1 96 ? -14.836 -6.105 -9.266 1 98.75 96 GLY B CA 1
ATOM 1737 C C . GLY B 1 96 ? -14.234 -4.848 -8.664 1 98.75 96 GLY B C 1
ATOM 1738 O O . GLY B 1 96 ? -13.039 -4.594 -8.828 1 98.75 96 GLY B O 1
ATOM 1739 N N . THR B 1 97 ? -15.023 -4.043 -8.031 1 98.88 97 THR B N 1
ATOM 1740 C CA . THR B 1 97 ? -14.586 -2.771 -7.469 1 98.88 97 THR B CA 1
ATOM 1741 C C . THR B 1 97 ? -14.359 -2.898 -5.969 1 98.88 97 THR B C 1
ATOM 1743 O O . THR B 1 97 ? -15.242 -3.33 -5.23 1 98.88 97 THR B O 1
ATOM 1746 N N . TYR B 1 98 ? -13.211 -2.543 -5.516 1 98.81 98 TYR B N 1
ATOM 1747 C CA . TYR B 1 98 ? -12.867 -2.494 -4.102 1 98.81 98 TYR B CA 1
ATOM 1748 C C . TYR B 1 98 ? -12.734 -1.053 -3.619 1 98.81 98 TYR B C 1
ATOM 1750 O O . TYR B 1 98 ? -12.102 -0.226 -4.281 1 98.81 98 TYR B O 1
ATOM 1758 N N . SER B 1 99 ? -13.328 -0.75 -2.449 1 98.88 99 SER B N 1
ATOM 1759 C CA . SER B 1 99 ? -13.273 0.596 -1.89 1 98.88 99 SER B CA 1
ATOM 1760 C C . SER B 1 99 ? -12.867 0.569 -0.422 1 98.88 99 SER B C 1
ATOM 1762 O O . SER B 1 99 ? -13.289 -0.308 0.332 1 98.88 99 SER B O 1
ATOM 1764 N N . CYS B 1 100 ? -12.031 1.465 -0.063 1 98.88 100 CYS B N 1
ATOM 1765 C CA . CYS B 1 100 ? -11.727 1.75 1.336 1 98.88 100 CYS B CA 1
ATOM 1766 C C . CYS B 1 100 ? -12.32 3.09 1.758 1 98.88 100 CYS B C 1
ATOM 1768 O O . CYS B 1 100 ? -12.164 4.09 1.053 1 98.88 100 CYS B O 1
ATOM 1770 N N . ILE B 1 101 ? -13.023 3.129 2.82 1 98.88 101 ILE B N 1
ATOM 1771 C CA . ILE B 1 101 ? -13.578 4.34 3.41 1 98.88 101 ILE B CA 1
ATOM 1772 C C . ILE B 1 101 ? -12.984 4.559 4.801 1 98.88 101 ILE B C 1
ATOM 1774 O O . ILE B 1 101 ? -12.961 3.639 5.621 1 98.88 101 ILE B O 1
ATOM 1778 N N . ALA B 1 102 ? -12.461 5.711 5.062 1 98.81 102 ALA B N 1
ATOM 1779 C CA . ALA B 1 102 ? -12.039 6.125 6.395 1 98.81 102 ALA B CA 1
ATOM 1780 C C . ALA B 1 102 ? -12.875 7.293 6.902 1 98.81 102 ALA B C 1
ATOM 1782 O O . ALA B 1 102 ? -13.094 8.273 6.184 1 98.81 102 ALA B O 1
ATOM 1783 N N . ARG B 1 103 ? -13.305 7.203 8.148 1 98.62 103 ARG B N 1
ATOM 1784 C CA . ARG B 1 103 ? -14.188 8.219 8.727 1 98.62 103 ARG B CA 1
ATOM 1785 C C . ARG B 1 103 ? -13.656 8.695 10.07 1 98.62 103 ARG B C 1
ATOM 1787 O O . ARG B 1 103 ? -12.984 7.949 10.789 1 98.62 103 ARG B O 1
ATOM 1794 N N . ASN B 1 104 ? -13.93 9.914 10.336 1 97.81 104 ASN B N 1
ATOM 1795 C CA . ASN B 1 104 ? -13.828 10.461 11.688 1 97.81 104 ASN B CA 1
ATOM 1796 C C . ASN B 1 104 ? -14.977 11.414 11.992 1 97.81 104 ASN B C 1
ATOM 1798 O O . ASN B 1 104 ? -15.969 11.453 11.266 1 97.81 104 ASN B O 1
ATOM 1802 N N . ASP B 1 105 ? -14.938 12.172 13.062 1 97.19 105 ASP B N 1
ATOM 1803 C CA . ASP B 1 105 ? -16.047 13.023 13.508 1 97.19 105 ASP B CA 1
ATOM 1804 C C . ASP B 1 105 ? -16.234 14.203 12.562 1 97.19 105 ASP B C 1
ATOM 1806 O O . ASP B 1 105 ? -17.25 14.891 12.617 1 97.19 105 ASP B O 1
ATOM 1810 N N . PHE B 1 106 ? -15.297 14.352 11.727 1 97.25 106 PHE B N 1
ATOM 1811 C CA . PHE B 1 106 ? -15.305 15.586 10.953 1 97.25 106 PHE B CA 1
ATOM 1812 C C . PHE B 1 106 ? -15.602 15.297 9.484 1 97.25 106 PHE B C 1
ATOM 1814 O O . PHE B 1 106 ? -15.812 16.219 8.695 1 97.25 106 PHE B O 1
ATOM 1821 N N . GLY B 1 107 ? -15.578 14.047 9.039 1 98.19 107 GLY B N 1
ATOM 1822 C CA . GLY B 1 107 ? -15.883 13.703 7.664 1 98.19 107 GLY B CA 1
ATOM 1823 C C . GLY B 1 107 ? -15.383 12.32 7.27 1 98.19 107 GLY B C 1
ATOM 1824 O O . GLY B 1 107 ? -15.344 11.414 8.102 1 98.19 107 GLY B O 1
ATOM 1825 N N . PHE B 1 108 ? -15.266 12.102 5.926 1 98.56 108 PHE B N 1
ATOM 1826 C CA . PHE B 1 108 ? -14.766 10.82 5.434 1 98.56 108 PHE B CA 1
ATOM 1827 C C . PHE B 1 108 ? -14.086 10.992 4.082 1 98.56 108 PHE B C 1
ATOM 1829 O O . PHE B 1 108 ? -14.211 12.039 3.445 1 98.56 108 PHE B O 1
ATOM 1836 N N . ASP B 1 109 ? -13.312 10.094 3.699 1 98.81 109 ASP B N 1
ATOM 1837 C CA . ASP B 1 109 ? -12.734 9.969 2.367 1 98.81 109 ASP B CA 1
ATOM 1838 C C . ASP B 1 109 ? -12.859 8.539 1.843 1 98.81 109 ASP B C 1
ATOM 1840 O O . ASP B 1 109 ? -12.938 7.594 2.627 1 98.81 109 ASP B O 1
ATOM 1844 N N . LYS B 1 110 ? -12.969 8.406 0.554 1 98.88 110 LYS B N 1
ATOM 1845 C CA . LYS B 1 110 ? -13.133 7.109 -0.097 1 98.88 110 LYS B CA 1
ATOM 1846 C C . LYS B 1 110 ? -12.188 6.969 -1.289 1 98.88 110 LYS B C 1
ATOM 1848 O O . LYS B 1 110 ? -12.023 7.91 -2.068 1 98.88 110 LYS B O 1
ATOM 1853 N N . GLN B 1 111 ? -11.539 5.902 -1.42 1 98.81 111 GLN B N 1
ATOM 1854 C CA . GLN B 1 111 ? -10.734 5.539 -2.584 1 98.81 111 GLN B CA 1
ATOM 1855 C C . GLN B 1 111 ? -11.156 4.18 -3.137 1 98.81 111 GLN B C 1
ATOM 1857 O O . GLN B 1 111 ? -11.438 3.252 -2.375 1 98.81 111 GLN B O 1
ATOM 1862 N N . SER B 1 112 ? -11.203 4.043 -4.508 1 98.81 112 SER B N 1
ATOM 1863 C CA . SER B 1 112 ? -11.664 2.809 -5.137 1 98.81 112 SER B CA 1
ATOM 1864 C C . SER B 1 112 ? -10.734 2.385 -6.27 1 98.81 112 SER B C 1
ATOM 1866 O O . SER B 1 112 ? -10.039 3.221 -6.859 1 98.81 112 SER B O 1
ATOM 1868 N N . THR B 1 113 ? -10.672 1.137 -6.5 1 98.81 113 THR B N 1
ATOM 1869 C CA . THR B 1 113 ? -9.984 0.567 -7.652 1 98.81 113 THR B CA 1
ATOM 1870 C C . THR B 1 113 ? -10.82 -0.542 -8.289 1 98.81 113 THR B C 1
ATOM 1872 O O . THR B 1 113 ? -11.578 -1.229 -7.598 1 98.81 113 THR B O 1
ATOM 1875 N N . HIS B 1 114 ? -10.688 -0.676 -9.594 1 98.88 114 HIS B N 1
ATOM 1876 C CA . HIS B 1 114 ? -11.328 -1.771 -10.312 1 98.88 114 HIS B CA 1
ATOM 1877 C C . HIS B 1 114 ? -10.328 -2.879 -10.633 1 98.88 114 HIS B C 1
ATOM 1879 O O . HIS B 1 114 ? -9.383 -2.67 -11.391 1 98.88 114 HIS B O 1
ATOM 1885 N N . LEU B 1 115 ? -10.602 -4.055 -10.016 1 98.81 115 LEU B N 1
ATOM 1886 C CA . LEU B 1 115 ? -9.711 -5.195 -10.203 1 98.81 115 LEU B CA 1
ATOM 1887 C C . LEU B 1 115 ? -10.234 -6.117 -11.297 1 98.81 115 LEU B C 1
ATOM 1889 O O . LEU B 1 115 ? -11.406 -6.496 -11.297 1 98.81 115 LEU B O 1
ATOM 1893 N N . ILE B 1 116 ? -9.383 -6.426 -12.242 1 98.75 116 ILE B N 1
ATOM 1894 C CA . ILE B 1 116 ? -9.664 -7.41 -13.281 1 98.75 116 ILE B CA 1
ATOM 1895 C C . ILE B 1 116 ? -8.711 -8.594 -13.141 1 98.75 116 ILE B C 1
ATOM 1897 O O . ILE B 1 116 ? -7.492 -8.43 -13.156 1 98.75 116 ILE B O 1
ATOM 1901 N N . VAL B 1 117 ? -9.305 -9.742 -12.969 1 98.62 117 VAL B N 1
ATOM 1902 C CA . VAL B 1 117 ? -8.492 -10.953 -12.859 1 98.62 117 VAL B CA 1
ATOM 1903 C C . VAL B 1 117 ? -8.477 -11.688 -14.195 1 98.62 117 VAL B C 1
ATOM 1905 O O . VAL B 1 117 ? -9.531 -11.984 -14.758 1 98.62 117 VAL B O 1
ATOM 1908 N N . THR B 1 118 ? -7.281 -11.945 -14.734 1 97.38 118 THR B N 1
ATOM 1909 C CA . THR B 1 118 ? -7.137 -12.602 -16.031 1 97.38 118 THR B CA 1
ATOM 1910 C C . THR B 1 118 ? -6.605 -14.023 -15.859 1 97.38 118 THR B C 1
ATOM 1912 O O . THR B 1 118 ? -5.93 -14.328 -14.875 1 97.38 118 THR B O 1
#